Protein AF-A0A0U5F4D4-F1 (afdb_monomer)

Structure (mmCIF, N/CA/C/O backbone):
data_AF-A0A0U5F4D4-F1
#
_entry.id   AF-A0A0U5F4D4-F1
#
loop_
_atom_site.group_PDB
_atom_site.id
_atom_site.type_symbol
_atom_site.label_atom_id
_atom_site.label_alt_id
_atom_site.label_comp_id
_atom_site.label_asym_id
_atom_site.label_entity_id
_atom_site.label_seq_id
_atom_site.pdbx_PDB_ins_code
_atom_site.Cartn_x
_atom_site.Cartn_y
_atom_site.Cartn_z
_atom_site.occupancy
_atom_site.B_iso_or_equiv
_atom_site.auth_seq_id
_atom_site.auth_comp_id
_atom_site.auth_asym_id
_atom_site.auth_atom_id
_atom_site.pdbx_PDB_model_num
ATOM 1 N N . MET A 1 1 ? 37.990 -13.639 -69.247 1.00 37.06 1 MET A N 1
ATOM 2 C CA . MET A 1 1 ? 38.530 -12.432 -69.907 1.00 37.06 1 MET A CA 1
ATOM 3 C C . MET A 1 1 ? 37.458 -11.362 -69.867 1.00 37.06 1 MET A C 1
ATOM 5 O O . MET A 1 1 ? 36.353 -11.693 -70.256 1.00 37.06 1 MET A O 1
ATOM 9 N N . SER A 1 2 ? 37.818 -10.160 -69.400 1.00 37.84 2 SER A N 1
ATOM 10 C CA . SER A 1 2 ? 37.216 -8.845 -69.718 1.00 37.84 2 SER A CA 1
ATOM 11 C C . SER A 1 2 ? 35.709 -8.644 -69.471 1.00 37.84 2 SER A C 1
ATOM 13 O O . SER A 1 2 ? 34.888 -9.420 -69.919 1.00 37.84 2 SER A O 1
ATOM 15 N N . GLY A 1 3 ? 35.223 -7.583 -68.836 1.00 34.44 3 GLY A N 1
ATOM 16 C CA . GLY A 1 3 ? 35.810 -6.311 -68.445 1.00 34.44 3 GLY A CA 1
ATOM 17 C C . GLY A 1 3 ? 34.698 -5.398 -67.900 1.00 34.44 3 GLY A C 1
ATOM 18 O O . GLY A 1 3 ? 33.511 -5.669 -68.056 1.00 34.44 3 GLY A O 1
ATOM 19 N N . MET A 1 4 ? 35.142 -4.347 -67.222 1.00 33.22 4 MET A N 1
ATOM 20 C CA . MET A 1 4 ? 34.430 -3.231 -66.589 1.00 33.22 4 MET A CA 1
ATOM 21 C C . MET A 1 4 ? 33.362 -2.542 -67.467 1.00 33.22 4 MET A C 1
ATOM 23 O O . MET A 1 4 ? 33.609 -2.383 -68.656 1.00 33.22 4 MET A O 1
ATOM 27 N N . LEU A 1 5 ? 32.271 -2.018 -66.874 1.00 28.70 5 LEU A N 1
ATOM 28 C CA . LEU A 1 5 ? 31.973 -0.565 -66.825 1.00 28.70 5 LEU A CA 1
ATOM 29 C C . LEU A 1 5 ? 30.657 -0.261 -66.074 1.00 28.70 5 LEU A C 1
ATOM 31 O O . LEU A 1 5 ? 29.597 -0.790 -66.392 1.00 28.70 5 LEU A O 1
ATOM 35 N N . ILE A 1 6 ? 30.744 0.640 -65.093 1.00 38.84 6 ILE A N 1
ATOM 36 C CA . ILE A 1 6 ? 29.617 1.267 -64.389 1.00 38.84 6 ILE A CA 1
ATOM 37 C C . ILE A 1 6 ? 29.077 2.420 -65.241 1.00 38.84 6 ILE A C 1
ATOM 39 O O . ILE A 1 6 ? 29.849 3.311 -65.586 1.00 38.84 6 ILE A O 1
ATOM 43 N N . ILE A 1 7 ? 27.759 2.476 -65.464 1.00 32.97 7 ILE A N 1
ATOM 44 C CA . ILE A 1 7 ? 27.021 3.739 -65.645 1.00 32.97 7 ILE A CA 1
ATOM 45 C C . ILE A 1 7 ? 25.689 3.612 -64.883 1.00 32.97 7 ILE A C 1
ATOM 47 O O . ILE A 1 7 ? 24.976 2.626 -65.076 1.00 32.97 7 ILE A O 1
ATOM 51 N N . PRO A 1 8 ? 25.346 4.551 -63.984 1.00 42.59 8 PRO A N 1
ATOM 52 C CA . PRO A 1 8 ? 24.155 4.456 -63.155 1.00 42.59 8 PRO A CA 1
ATOM 53 C C . PRO A 1 8 ? 22.931 4.912 -63.951 1.00 42.59 8 PRO A C 1
ATOM 55 O O . PRO A 1 8 ? 22.960 5.962 -64.590 1.00 42.59 8 PRO A O 1
ATOM 58 N N . HIS A 1 9 ? 21.822 4.180 -63.862 1.00 34.34 9 HIS A N 1
ATOM 59 C CA . HIS A 1 9 ? 20.526 4.783 -64.143 1.00 34.34 9 HIS A CA 1
ATOM 60 C C . HIS A 1 9 ? 19.480 4.331 -63.129 1.00 34.34 9 HIS A C 1
ATOM 62 O O . HIS A 1 9 ? 19.257 3.154 -62.864 1.00 34.34 9 HIS A O 1
ATOM 68 N N . VAL A 1 10 ? 18.916 5.361 -62.519 1.00 41.41 10 VAL A N 1
ATOM 69 C CA . VAL A 1 10 ? 17.902 5.426 -61.479 1.00 41.41 10 VAL A CA 1
ATOM 70 C C . VAL A 1 10 ? 16.785 4.386 -61.643 1.00 41.41 10 VAL A C 1
ATOM 72 O O . VAL A 1 10 ? 16.061 4.396 -62.629 1.00 41.41 10 VAL A O 1
ATOM 75 N N . GLY A 1 11 ? 16.610 3.575 -60.594 1.00 50.00 11 GLY A N 1
ATOM 76 C CA . GLY A 1 11 ? 15.309 3.145 -60.075 1.00 50.00 11 GLY A CA 1
ATOM 77 C C . GLY A 1 11 ? 14.455 2.226 -60.949 1.00 50.00 11 GLY A C 1
ATOM 78 O O . GLY A 1 11 ? 13.605 2.694 -61.694 1.00 50.00 11 GLY A O 1
ATOM 79 N N . ALA A 1 12 ? 14.524 0.915 -60.708 1.00 39.38 12 ALA A N 1
ATOM 80 C CA . ALA A 1 12 ? 13.430 0.012 -61.064 1.00 39.38 12 ALA A CA 1
ATOM 81 C C . ALA A 1 12 ? 13.237 -1.051 -59.974 1.00 39.38 12 ALA A C 1
ATOM 83 O O . ALA A 1 12 ? 14.060 -1.937 -59.761 1.00 39.38 12 ALA A O 1
ATOM 84 N N . LYS A 1 13 ? 12.136 -0.897 -59.236 1.00 39.34 13 LYS A N 1
ATOM 85 C CA . LYS A 1 13 ? 11.704 -1.726 -58.108 1.00 39.34 13 LYS A CA 1
ATOM 86 C C . LYS A 1 13 ? 10.931 -2.928 -58.669 1.00 39.34 13 LYS A C 1
ATOM 88 O O . LYS A 1 13 ? 9.887 -2.740 -59.287 1.00 39.34 13 LYS A O 1
ATOM 93 N N . ILE A 1 14 ? 11.424 -4.145 -58.452 1.00 36.72 14 ILE A N 1
ATOM 94 C CA . ILE A 1 14 ? 10.730 -5.391 -58.823 1.00 36.72 14 ILE A CA 1
ATOM 95 C C . ILE A 1 14 ? 9.489 -5.560 -57.929 1.00 36.72 14 ILE A C 1
ATOM 97 O O . ILE A 1 14 ? 9.586 -5.409 -56.710 1.00 36.72 14 ILE A O 1
ATOM 101 N N . ARG A 1 15 ? 8.325 -5.883 -58.512 1.00 35.97 15 ARG A N 1
ATOM 102 C CA . ARG A 1 15 ? 7.107 -6.244 -57.764 1.00 35.97 15 ARG A CA 1
ATOM 103 C C . ARG A 1 15 ? 6.407 -7.440 -58.420 1.00 35.97 15 ARG A C 1
ATOM 105 O O . ARG A 1 15 ? 6.150 -7.429 -59.618 1.00 35.97 15 ARG A O 1
ATOM 112 N N . ILE A 1 16 ? 6.123 -8.462 -57.618 1.00 37.09 16 ILE A N 1
ATOM 113 C CA . ILE A 1 16 ? 5.437 -9.708 -57.994 1.00 37.09 16 ILE A CA 1
ATOM 114 C C . ILE A 1 16 ? 3.923 -9.516 -57.774 1.00 37.09 16 ILE A C 1
ATOM 116 O O . ILE A 1 16 ? 3.536 -9.036 -56.710 1.00 37.09 16 ILE A O 1
ATOM 120 N N . CYS A 1 17 ? 3.076 -9.911 -58.736 1.00 34.00 17 CYS A N 1
ATOM 121 C CA . CYS A 1 17 ? 1.608 -9.940 -58.607 1.00 34.00 17 CYS A CA 1
ATOM 122 C C . CYS A 1 17 ? 1.052 -11.342 -58.908 1.00 34.00 17 CYS A C 1
ATOM 124 O O . CYS A 1 17 ? 1.420 -11.954 -59.909 1.00 34.00 17 CYS A O 1
ATOM 126 N N . HIS A 1 18 ? 0.142 -11.823 -58.053 1.00 35.62 18 HIS A N 1
ATOM 127 C CA . HIS A 1 18 ? -0.640 -13.044 -58.271 1.00 35.62 18 HIS A CA 1
ATOM 128 C C . HIS A 1 18 ? -1.887 -12.776 -59.126 1.00 35.62 18 HIS A C 1
ATOM 130 O O . HIS A 1 18 ? -2.444 -11.680 -59.136 1.00 35.62 18 HIS A O 1
ATOM 136 N N . LYS A 1 19 ? -2.288 -13.815 -59.864 1.00 32.00 19 LYS A N 1
ATOM 137 C CA . LYS A 1 19 ? -3.201 -13.809 -61.010 1.00 32.00 19 LYS A CA 1
ATOM 138 C C . LYS A 1 19 ? -4.611 -14.232 -60.584 1.00 32.00 19 LYS A C 1
ATOM 140 O O . LYS A 1 19 ? -4.786 -15.362 -60.146 1.00 32.00 19 LYS A O 1
ATOM 145 N N . VAL A 1 20 ? -5.605 -13.363 -60.775 1.00 37.94 20 VAL A N 1
ATOM 146 C CA . VAL A 1 20 ? -7.032 -13.735 -60.794 1.00 37.94 20 VAL A CA 1
ATOM 147 C C . VAL A 1 20 ? -7.667 -13.109 -62.043 1.00 37.94 20 VAL A C 1
ATOM 149 O O . VAL A 1 20 ? -7.692 -11.894 -62.206 1.00 37.94 20 VAL A O 1
ATOM 152 N N . SER A 1 21 ? -8.074 -13.977 -62.969 1.00 34.28 21 SER A N 1
ATOM 153 C CA . SER A 1 21 ? -8.782 -13.739 -64.242 1.00 34.28 21 SER A CA 1
ATOM 154 C C . SER A 1 21 ? -10.253 -13.343 -63.998 1.00 34.28 21 SER A C 1
ATOM 156 O O . SER A 1 21 ? -10.837 -13.864 -63.058 1.00 34.28 21 SER A O 1
ATOM 158 N N . ALA A 1 22 ? -10.942 -12.491 -64.772 1.00 33.50 22 ALA A N 1
ATOM 159 C CA . ALA A 1 22 ? -10.845 -12.221 -66.206 1.00 33.50 22 ALA A CA 1
ATOM 160 C C . ALA A 1 22 ? -11.322 -10.788 -66.590 1.00 33.50 22 ALA A C 1
ATOM 162 O O . ALA A 1 22 ? -12.474 -10.456 -66.352 1.00 33.50 22 ALA A O 1
ATOM 163 N N . LEU A 1 23 ? -10.406 -10.022 -67.217 1.00 33.50 23 LEU A N 1
ATOM 164 C CA . LEU A 1 23 ? -10.518 -8.958 -68.254 1.00 33.50 23 LEU A CA 1
ATOM 165 C C . LEU A 1 23 ? -11.521 -7.774 -68.115 1.00 33.50 23 LEU A C 1
ATOM 167 O O . LEU A 1 23 ? -12.643 -7.958 -67.668 1.00 33.50 23 LEU A O 1
ATOM 171 N N . PRO A 1 24 ? -11.237 -6.594 -68.719 1.00 34.22 24 PRO A N 1
ATOM 172 C CA . PRO A 1 24 ? -9.945 -5.955 -68.978 1.00 34.22 24 PRO A CA 1
ATOM 173 C C . PRO A 1 24 ? -10.005 -4.448 -68.641 1.00 34.22 24 PRO A C 1
ATOM 175 O O . PRO A 1 24 ? -10.544 -3.676 -69.415 1.00 34.22 24 PRO A O 1
ATOM 178 N N . PHE A 1 25 ? -9.407 -3.982 -67.546 1.00 30.88 25 PHE A N 1
ATOM 179 C CA . PHE A 1 25 ? -9.025 -2.567 -67.447 1.00 30.88 25 PHE A CA 1
ATOM 180 C C . PHE A 1 25 ? -7.744 -2.450 -66.628 1.00 30.88 25 PHE A C 1
ATOM 182 O O . PHE A 1 25 ? -7.736 -2.484 -65.400 1.00 30.88 25 PHE A O 1
ATOM 189 N N . CYS A 1 26 ? -6.634 -2.356 -67.357 1.00 33.41 26 CYS A N 1
ATOM 190 C CA . CYS A 1 26 ? -5.370 -1.864 -66.842 1.00 33.41 26 CYS A CA 1
ATOM 191 C C . CYS A 1 26 ? -5.555 -0.390 -66.470 1.00 33.41 26 CYS A C 1
ATOM 193 O O . CYS A 1 26 ? -5.631 0.457 -67.356 1.00 33.41 26 CYS A O 1
ATOM 195 N N . ALA A 1 27 ? -5.601 -0.073 -65.179 1.00 35.09 27 ALA A N 1
ATOM 196 C CA . ALA A 1 27 ? -5.356 1.285 -64.712 1.00 35.09 27 ALA A CA 1
ATOM 197 C C . ALA A 1 27 ? -3.907 1.357 -64.228 1.00 35.09 27 ALA A C 1
ATOM 199 O O . ALA A 1 27 ? -3.552 0.910 -63.138 1.00 35.09 27 ALA A O 1
ATOM 200 N N . PHE A 1 28 ? -3.070 1.847 -65.137 1.00 33.88 28 PHE A N 1
ATOM 201 C CA . PHE A 1 28 ? -1.678 2.192 -64.925 1.00 33.88 28 PHE A CA 1
ATOM 202 C C . PHE A 1 28 ? -1.567 3.274 -63.848 1.00 33.88 28 PHE A C 1
ATOM 204 O O . PHE A 1 28 ? -2.297 4.263 -63.854 1.00 33.88 28 PHE A O 1
ATOM 211 N N . HIS A 1 29 ? -0.626 3.073 -62.934 1.00 37.25 29 HIS A N 1
ATOM 212 C CA . HIS A 1 29 ? -0.218 4.065 -61.958 1.00 37.25 29 HIS A CA 1
ATOM 213 C C . HIS A 1 29 ? 0.823 4.960 -62.634 1.00 37.25 29 HIS A C 1
ATOM 215 O O . HIS A 1 29 ? 2.008 4.637 -62.639 1.00 37.25 29 HIS A O 1
ATOM 221 N N . ASP A 1 30 ? 0.364 6.050 -63.241 1.00 34.34 30 ASP A N 1
ATOM 222 C CA . ASP A 1 30 ? 1.224 7.131 -63.708 1.00 34.34 30 ASP A CA 1
ATOM 223 C C . ASP A 1 30 ? 0.481 8.455 -63.532 1.00 34.34 30 ASP A C 1
ATOM 225 O O . ASP A 1 30 ? -0.499 8.730 -64.219 1.00 34.34 30 ASP A O 1
ATOM 229 N N . MET A 1 31 ? 0.909 9.267 -62.567 1.00 29.97 31 MET A N 1
ATOM 230 C CA . MET A 1 31 ? 0.689 10.706 -62.667 1.00 29.97 31 MET A CA 1
ATOM 231 C C . MET A 1 31 ? 1.830 11.433 -61.972 1.00 29.97 31 MET A C 1
ATOM 233 O O . MET A 1 31 ? 1.738 11.912 -60.842 1.00 29.97 31 MET A O 1
ATOM 237 N N . SER A 1 32 ? 2.946 11.474 -62.689 1.00 31.02 32 SER A N 1
ATOM 238 C CA . SER A 1 32 ? 3.948 12.509 -62.519 1.00 31.02 32 SER A CA 1
ATOM 239 C C . SER A 1 32 ? 3.469 13.794 -63.208 1.00 31.02 32 SER A C 1
ATOM 241 O O . SER A 1 32 ? 3.172 13.792 -64.396 1.00 31.02 32 SER A O 1
ATOM 243 N N . ILE A 1 33 ? 3.468 14.886 -62.437 1.00 45.81 33 ILE A N 1
ATOM 244 C CA . ILE A 1 33 ? 3.664 16.281 -62.867 1.00 45.81 33 ILE A CA 1
ATOM 245 C C . ILE A 1 33 ? 2.572 16.886 -63.767 1.00 45.81 33 ILE A C 1
ATOM 247 O O . ILE A 1 33 ? 2.575 16.733 -64.981 1.00 45.81 33 ILE A O 1
ATOM 251 N N . SER A 1 34 ? 1.765 17.785 -63.203 1.00 40.19 34 SER A N 1
ATOM 252 C CA . SER A 1 34 ? 1.825 19.218 -63.549 1.00 40.19 34 SER A CA 1
ATOM 253 C C . SER A 1 34 ? 0.685 20.007 -62.891 1.00 40.19 34 SER A C 1
ATOM 255 O O . SER A 1 34 ? -0.414 19.517 -62.688 1.00 40.19 34 SER A O 1
ATOM 257 N N . SER A 1 35 ? 0.998 21.255 -62.540 1.00 45.84 35 SER A N 1
ATOM 258 C CA . SER A 1 35 ? 0.069 22.338 -62.193 1.00 45.84 35 SER A CA 1
ATOM 259 C C . SER A 1 35 ? -0.746 22.241 -60.896 1.00 45.84 35 SER A C 1
ATOM 261 O O . SER A 1 35 ? -1.972 22.280 -60.920 1.00 45.84 35 SER A O 1
ATOM 263 N N . LEU A 1 36 ? -0.088 22.351 -59.740 1.00 47.53 36 LEU A N 1
ATOM 264 C CA . LEU A 1 36 ? -0.724 23.104 -58.654 1.00 47.53 36 LEU A CA 1
ATOM 265 C C . LEU A 1 36 ? 0.280 24.026 -57.957 1.00 47.53 36 LEU A C 1
ATOM 267 O O . LEU A 1 36 ? 1.064 23.635 -57.101 1.00 47.53 36 LEU A O 1
ATOM 271 N N . SER A 1 37 ? 0.283 25.258 -58.470 1.00 52.12 37 SER A N 1
ATOM 272 C CA . SER A 1 37 ? 0.800 26.516 -57.924 1.00 52.12 37 SER A CA 1
ATOM 273 C C . SER A 1 37 ? 1.874 26.444 -56.826 1.00 52.12 37 SER A C 1
ATOM 275 O O . SER A 1 37 ? 1.602 26.143 -55.665 1.00 52.12 37 SER A O 1
ATOM 277 N N . ARG A 1 38 ? 3.069 26.932 -57.178 1.00 48.09 38 ARG A N 1
ATOM 278 C CA . ARG A 1 38 ? 4.260 27.199 -56.344 1.00 48.09 38 ARG A CA 1
ATOM 279 C C . ARG A 1 38 ? 4.054 28.143 -55.133 1.00 48.09 38 ARG A C 1
ATOM 281 O O . ARG A 1 38 ? 5.029 28.674 -54.618 1.00 48.09 38 ARG A O 1
ATOM 288 N N . ARG A 1 39 ? 2.824 28.394 -54.675 1.00 49.59 39 ARG A N 1
ATOM 289 C CA . ARG A 1 39 ? 2.520 29.340 -53.585 1.00 49.59 39 ARG A CA 1
ATOM 290 C C . ARG A 1 39 ? 2.170 28.693 -52.243 1.00 49.59 39 ARG A C 1
ATOM 292 O O . ARG A 1 39 ? 2.238 29.389 -51.241 1.00 49.59 39 ARG A O 1
ATOM 299 N N . LEU A 1 40 ? 1.874 27.389 -52.186 1.00 48.69 40 LEU A N 1
ATOM 300 C CA . LEU A 1 40 ? 1.534 26.724 -50.914 1.00 48.69 40 LEU A CA 1
ATOM 301 C C . LEU A 1 40 ? 2.699 25.977 -50.240 1.00 48.69 40 LEU A C 1
ATOM 303 O O . LEU A 1 40 ? 2.669 25.790 -49.029 1.00 48.69 40 LEU A O 1
ATOM 307 N N . ALA A 1 41 ? 3.751 25.597 -50.971 1.00 41.62 41 ALA A N 1
ATOM 308 C CA . ALA A 1 41 ? 4.853 24.800 -50.409 1.00 41.62 41 ALA A CA 1
ATOM 309 C C . ALA A 1 41 ? 5.937 25.619 -49.672 1.00 41.62 41 ALA A C 1
ATOM 311 O O . ALA A 1 41 ? 6.761 25.042 -48.970 1.00 41.62 41 ALA A O 1
ATOM 312 N N . VAL A 1 42 ? 5.939 26.953 -49.786 1.00 45.84 42 VAL A N 1
ATOM 313 C CA . VAL A 1 42 ? 6.888 27.822 -49.052 1.00 45.84 42 VAL A CA 1
ATOM 314 C C . VAL A 1 42 ? 6.384 28.148 -47.638 1.00 45.84 42 VAL A C 1
ATOM 316 O O . VAL A 1 42 ? 7.161 28.572 -46.789 1.00 45.84 42 VAL A O 1
ATOM 319 N N . LEU A 1 43 ? 5.105 27.894 -47.336 1.00 47.38 43 LEU A N 1
ATOM 320 C CA . LEU A 1 43 ? 4.528 28.270 -46.043 1.00 47.38 43 LEU A CA 1
ATOM 321 C C . LEU A 1 43 ? 4.759 27.240 -44.922 1.00 47.38 43 LEU A C 1
ATOM 323 O O . LEU A 1 43 ? 4.605 27.584 -43.757 1.00 47.38 43 LEU A O 1
ATOM 327 N N . PHE A 1 44 ? 5.138 25.996 -45.243 1.00 47.25 44 PHE A N 1
ATOM 328 C CA . PHE A 1 44 ? 5.252 24.922 -44.239 1.00 47.25 44 PHE A CA 1
ATOM 329 C C . PHE A 1 44 ? 6.691 24.521 -43.881 1.00 47.25 44 PHE A C 1
ATOM 331 O O . PHE A 1 44 ? 6.902 23.733 -42.966 1.00 47.25 44 PHE A O 1
ATOM 338 N N . MET A 1 45 ? 7.694 25.089 -44.556 1.00 45.09 45 MET A N 1
ATOM 339 C CA . MET A 1 45 ? 9.110 24.767 -44.333 1.00 45.09 45 MET A CA 1
ATOM 340 C C . MET A 1 45 ? 9.956 26.029 -44.128 1.00 45.09 45 MET A C 1
ATOM 342 O O . MET A 1 45 ? 11.064 26.141 -44.636 1.00 45.09 45 MET A O 1
ATOM 346 N N . SER A 1 46 ? 9.416 27.013 -43.400 1.00 41.59 46 SER A N 1
ATOM 347 C CA . SER A 1 46 ? 10.145 28.238 -43.040 1.00 41.59 46 SER A CA 1
ATOM 348 C C . SER A 1 46 ? 9.836 28.748 -41.625 1.00 41.59 46 SER A C 1
ATOM 350 O O . SER A 1 46 ? 9.829 29.949 -41.385 1.00 41.59 46 SER A O 1
ATOM 352 N N . PHE A 1 47 ? 9.639 27.835 -40.670 1.00 41.84 47 PHE A N 1
ATOM 353 C CA . PHE A 1 47 ? 9.605 28.149 -39.231 1.00 41.84 47 PHE A CA 1
ATOM 354 C C . PHE A 1 47 ? 10.793 27.538 -38.471 1.00 41.84 47 PHE A C 1
ATOM 356 O O . PHE A 1 47 ? 10.681 27.192 -37.302 1.00 41.84 47 PHE A O 1
ATOM 363 N N . PHE A 1 48 ? 11.943 27.373 -39.136 1.00 53.84 48 PHE A N 1
ATOM 364 C CA . PHE A 1 48 ? 13.142 26.790 -38.513 1.00 53.84 48 PHE A CA 1
ATOM 365 C C . PHE A 1 48 ? 14.395 27.670 -38.560 1.00 53.84 48 PHE A C 1
ATOM 367 O O . PHE A 1 48 ? 15.480 27.208 -38.213 1.00 53.84 48 PHE A O 1
ATOM 374 N N . ARG A 1 49 ? 14.296 28.943 -38.963 1.00 45.41 49 ARG A N 1
ATOM 375 C CA . ARG A 1 49 ? 15.429 29.879 -38.898 1.00 45.41 49 ARG A CA 1
ATOM 376 C C . ARG A 1 49 ? 14.939 31.278 -38.524 1.00 45.41 49 ARG A C 1
ATOM 378 O O . ARG A 1 49 ? 14.263 31.918 -39.313 1.00 45.41 49 ARG A O 1
ATOM 385 N N . SER A 1 50 ? 15.344 31.717 -37.334 1.00 49.38 50 SER A N 1
ATOM 386 C CA . SER A 1 50 ? 15.178 33.055 -36.749 1.00 49.38 50 SER A CA 1
ATOM 387 C C . SER A 1 50 ? 13.766 33.485 -36.344 1.00 49.38 50 SER A C 1
ATOM 389 O O . SER A 1 50 ? 12.924 33.780 -37.182 1.00 49.38 50 SER A O 1
ATOM 391 N N . GLY A 1 51 ? 13.582 33.669 -35.030 1.00 50.91 51 GLY A N 1
ATOM 392 C CA . GLY A 1 51 ? 12.684 34.713 -34.532 1.00 50.91 51 GLY A CA 1
ATOM 393 C C . GLY A 1 51 ? 11.514 34.301 -33.644 1.00 50.91 51 GLY A C 1
ATOM 394 O O . GLY A 1 51 ? 10.479 34.938 -33.747 1.00 50.91 51 GLY A O 1
ATOM 395 N N . ILE A 1 52 ? 11.645 33.305 -32.760 1.00 51.28 52 ILE A N 1
ATOM 396 C CA . ILE A 1 52 ? 10.763 33.199 -31.576 1.00 51.28 52 ILE A CA 1
ATOM 397 C C . ILE A 1 52 ? 11.610 32.816 -30.353 1.00 51.28 52 ILE A C 1
ATOM 399 O O . ILE A 1 52 ? 11.495 31.743 -29.772 1.00 51.28 52 ILE A O 1
ATOM 403 N N . VAL A 1 53 ? 12.530 33.708 -29.993 1.00 53.56 53 VAL A N 1
ATOM 404 C CA . VAL A 1 53 ? 13.057 33.818 -28.629 1.00 53.56 53 VAL A CA 1
ATOM 405 C C . VAL A 1 53 ? 12.459 35.113 -28.089 1.00 53.56 53 VAL A C 1
ATOM 407 O O . VAL A 1 53 ? 12.558 36.138 -28.754 1.00 53.56 53 VAL A O 1
ATOM 410 N N . SER A 1 54 ? 11.851 35.046 -26.905 1.00 52.34 54 SER A N 1
ATOM 411 C CA . SER A 1 54 ? 11.075 36.099 -26.219 1.00 52.34 54 SER A CA 1
ATOM 412 C C . SER A 1 54 ? 9.567 36.080 -26.457 1.00 52.34 54 SER A C 1
ATOM 414 O O . SER A 1 54 ? 8.997 37.009 -27.011 1.00 52.34 54 SER A O 1
ATOM 416 N N . LEU A 1 55 ? 8.913 35.046 -25.923 1.00 48.69 55 LEU A N 1
ATOM 417 C CA . LEU A 1 55 ? 7.720 35.232 -25.086 1.00 48.69 55 LEU A CA 1
ATOM 418 C C . LEU A 1 55 ? 7.601 34.056 -24.089 1.00 48.69 55 LEU A C 1
ATOM 420 O O . LEU A 1 55 ? 6.600 33.358 -24.017 1.00 48.69 55 LEU A O 1
ATOM 424 N N . PHE A 1 56 ? 8.684 33.795 -23.349 1.00 49.00 56 PHE A N 1
ATOM 425 C CA . PHE A 1 56 ? 8.754 32.805 -22.259 1.00 49.00 56 PHE A CA 1
ATOM 426 C C . PHE A 1 56 ? 8.810 33.504 -20.889 1.00 49.00 56 PHE A C 1
ATOM 428 O O . PHE A 1 56 ? 9.570 33.115 -20.007 1.00 49.00 56 PHE A O 1
ATOM 435 N N . VAL A 1 57 ? 8.046 34.584 -20.703 1.00 54.47 57 VAL A N 1
ATOM 436 C CA . VAL A 1 57 ? 8.004 35.296 -19.420 1.00 54.47 57 VAL A CA 1
ATOM 437 C C . VAL A 1 57 ? 6.555 35.462 -18.980 1.00 54.47 57 VAL A C 1
ATOM 439 O O . VAL A 1 57 ? 5.776 36.155 -19.623 1.00 54.47 57 VAL A O 1
ATOM 442 N N . ALA A 1 58 ? 6.259 34.832 -17.842 1.00 50.66 58 ALA A N 1
ATOM 443 C CA . ALA A 1 58 ? 5.117 35.075 -16.967 1.00 50.66 58 ALA A CA 1
ATOM 444 C C . ALA A 1 58 ? 3.735 34.597 -17.443 1.00 50.66 58 ALA A C 1
ATOM 446 O O . ALA A 1 58 ? 2.844 35.389 -17.736 1.00 50.66 58 ALA A O 1
ATOM 447 N N . SER A 1 59 ? 3.480 33.290 -17.367 1.00 51.22 59 SER A N 1
ATOM 448 C CA . SER A 1 59 ? 2.131 32.808 -17.032 1.00 51.22 59 SER A CA 1
ATOM 449 C C . SER A 1 59 ? 2.209 31.461 -16.317 1.00 51.22 59 SER A C 1
ATOM 451 O O . SER A 1 59 ? 2.686 30.488 -16.885 1.00 51.22 59 SER A O 1
ATOM 453 N N . ALA A 1 60 ? 1.701 31.427 -15.086 1.00 49.78 60 ALA A N 1
ATOM 454 C CA . ALA A 1 60 ? 1.365 30.231 -14.317 1.00 49.78 60 ALA A CA 1
ATOM 455 C C . ALA A 1 60 ? 2.528 29.379 -13.763 1.00 49.78 60 ALA A C 1
ATOM 457 O O . ALA A 1 60 ? 2.639 28.187 -14.036 1.00 49.78 60 ALA A O 1
ATOM 458 N N . LEU A 1 61 ? 3.241 29.925 -12.768 1.00 47.53 61 LEU A N 1
ATOM 459 C CA . LEU A 1 61 ? 3.439 29.145 -11.538 1.00 47.53 61 LEU A CA 1
ATOM 460 C C . LEU A 1 61 ? 2.068 28.984 -10.856 1.00 47.53 61 LEU A C 1
ATOM 462 O O . LEU A 1 61 ? 1.798 29.581 -9.820 1.00 47.53 61 LEU A O 1
ATOM 466 N N . THR A 1 62 ? 1.154 28.231 -11.462 1.00 52.75 62 THR A N 1
ATOM 467 C CA . THR A 1 62 ? 0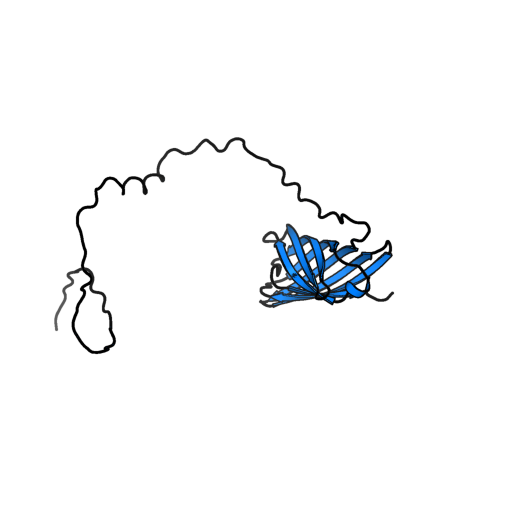.046 27.663 -10.702 1.00 52.75 62 THR A CA 1
ATOM 468 C C . THR A 1 62 ? 0.658 26.524 -9.918 1.00 52.75 62 THR A C 1
ATOM 470 O O . THR A 1 62 ? 0.950 25.462 -10.468 1.00 52.75 62 THR A O 1
ATOM 473 N N . SER A 1 63 ? 0.934 26.796 -8.648 1.00 53.12 63 SER A N 1
ATOM 474 C CA . SER A 1 63 ? 1.174 25.806 -7.612 1.00 53.12 63 SER A CA 1
ATOM 475 C C . SER A 1 63 ? 0.133 24.702 -7.773 1.00 53.12 63 SER A C 1
ATOM 477 O O . SER A 1 63 ? -1.022 24.854 -7.383 1.00 53.12 63 SER A O 1
ATOM 479 N N . GLN A 1 64 ? 0.536 23.593 -8.394 1.00 53.06 64 GLN A N 1
ATOM 480 C CA . GLN A 1 64 ? -0.209 22.348 -8.332 1.00 53.06 64 GLN A CA 1
ATOM 481 C C . GLN A 1 64 ? -0.056 21.883 -6.890 1.00 53.06 64 GLN A C 1
ATOM 483 O O . GLN A 1 64 ? 0.879 21.163 -6.542 1.00 53.06 64 GLN A O 1
ATOM 488 N N . ALA A 1 65 ? -0.917 22.408 -6.019 1.00 47.41 65 ALA A N 1
ATOM 489 C CA . ALA A 1 65 ? -1.169 21.799 -4.737 1.00 47.41 65 ALA A CA 1
ATOM 490 C C . ALA A 1 65 ? -1.590 20.369 -5.066 1.00 47.41 65 ALA A C 1
ATOM 492 O O . ALA A 1 65 ? -2.673 20.147 -5.605 1.00 47.41 65 ALA A O 1
ATOM 493 N N . MET A 1 66 ? -0.680 19.421 -4.842 1.00 44.81 66 MET A N 1
ATOM 494 C CA . MET A 1 66 ? -1.005 18.006 -4.812 1.00 44.81 66 MET A CA 1
ATOM 495 C C . MET A 1 66 ? -2.149 17.905 -3.814 1.00 44.81 66 MET A C 1
ATOM 497 O O . MET A 1 66 ? -1.932 18.102 -2.617 1.00 44.81 66 MET A O 1
ATOM 501 N N . ALA A 1 67 ? -3.374 17.740 -4.315 1.00 46.94 67 ALA A N 1
ATOM 502 C CA . ALA A 1 67 ? -4.524 17.531 -3.468 1.00 46.94 67 ALA A CA 1
ATOM 503 C C . ALA A 1 67 ? -4.201 16.269 -2.678 1.00 46.94 67 ALA A C 1
ATOM 505 O O . ALA A 1 67 ? -4.194 15.160 -3.217 1.00 46.94 67 ALA A O 1
ATOM 506 N N . LYS A 1 68 ? -3.830 16.457 -1.409 1.00 48.47 68 LYS A N 1
ATOM 507 C CA . LYS A 1 68 ? -3.731 15.363 -0.460 1.00 48.47 68 LYS A CA 1
ATOM 508 C C . LYS A 1 68 ? -5.091 14.691 -0.556 1.00 48.47 68 LYS A C 1
ATOM 510 O O . LYS A 1 68 ? -6.109 15.368 -0.426 1.00 48.47 68 LYS A O 1
ATOM 515 N N . THR A 1 69 ? -5.116 13.412 -0.914 1.00 54.66 69 THR A N 1
ATOM 516 C CA . THR A 1 69 ? -6.371 12.669 -0.909 1.00 54.66 69 THR A CA 1
ATOM 517 C C . THR A 1 69 ? -6.769 12.561 0.554 1.00 54.66 69 THR A C 1
ATOM 519 O O . THR A 1 69 ? -6.279 11.700 1.276 1.00 54.66 69 THR A O 1
ATOM 522 N N . GLU A 1 70 ? -7.524 13.546 1.032 1.00 56.22 70 GLU A N 1
ATOM 523 C CA . GLU A 1 70 ? -8.097 13.534 2.363 1.00 56.22 70 GLU A CA 1
ATOM 524 C C . GLU A 1 70 ? -9.251 12.539 2.347 1.00 56.22 70 GLU A C 1
ATOM 526 O O . GLU A 1 70 ? -10.032 12.463 1.393 1.00 56.22 70 GLU A O 1
ATOM 531 N N . CYS A 1 71 ? -9.321 11.717 3.388 1.00 69.94 71 CYS A N 1
ATOM 532 C CA . CYS A 1 71 ? -10.419 10.781 3.545 1.00 69.94 71 CYS A CA 1
ATOM 533 C C . CYS A 1 71 ? -11.612 11.621 4.001 1.00 69.94 71 CYS A C 1
ATOM 535 O O . CYS A 1 71 ? -11.706 12.011 5.163 1.00 69.94 71 CYS A O 1
ATOM 537 N N . ASN A 1 72 ? -12.430 12.017 3.028 1.00 62.09 72 ASN A N 1
ATOM 538 C CA . ASN A 1 72 ? -13.394 13.107 3.160 1.00 62.09 72 ASN A CA 1
ATOM 539 C C . ASN A 1 72 ? -14.612 12.746 4.020 1.00 62.09 72 ASN A C 1
ATOM 541 O O . ASN A 1 72 ? -15.426 13.620 4.318 1.00 62.09 72 ASN A O 1
ATOM 545 N N . THR A 1 73 ? -14.764 11.484 4.432 1.00 63.09 73 THR A N 1
ATOM 546 C CA . THR A 1 73 ? -15.868 11.054 5.288 1.00 63.09 73 THR A CA 1
ATOM 547 C C . THR A 1 73 ? -15.391 10.288 6.519 1.00 63.09 73 THR A C 1
ATOM 549 O O . THR A 1 73 ? -14.406 9.555 6.494 1.00 63.09 73 THR A O 1
ATOM 552 N N . ALA A 1 74 ? -16.160 10.391 7.607 1.00 61.16 74 ALA A N 1
ATOM 553 C CA . ALA A 1 74 ? -15.963 9.575 8.808 1.00 61.16 74 ALA A CA 1
ATOM 554 C C . ALA A 1 74 ? -16.146 8.062 8.554 1.00 61.16 74 ALA A C 1
ATOM 556 O O . ALA A 1 74 ? -15.790 7.252 9.408 1.00 61.16 74 ALA A O 1
ATOM 557 N N . SER A 1 75 ? -16.721 7.688 7.403 1.00 65.56 75 SER A N 1
ATOM 558 C CA . SER A 1 75 ? -16.911 6.300 6.976 1.00 65.56 75 SER A CA 1
ATOM 559 C C . SER A 1 75 ? -15.750 5.765 6.134 1.00 65.56 75 SER A C 1
ATOM 561 O O . SER A 1 75 ? -15.713 4.562 5.871 1.00 65.56 75 SER A O 1
ATOM 563 N N . ASP A 1 76 ? -14.827 6.623 5.699 1.00 82.75 76 ASP A N 1
ATOM 564 C CA . ASP A 1 76 ? -13.689 6.199 4.896 1.00 82.75 76 ASP A CA 1
ATOM 565 C C . ASP A 1 76 ? -12.633 5.539 5.788 1.00 82.75 76 ASP A C 1
ATOM 567 O O . ASP A 1 76 ? -12.311 6.003 6.886 1.00 82.75 76 ASP A O 1
ATOM 571 N N . GLY A 1 77 ? -12.072 4.434 5.301 1.00 92.06 77 GLY A N 1
ATOM 572 C CA . GLY A 1 77 ? -10.917 3.806 5.928 1.00 92.06 77 GLY A CA 1
ATOM 573 C C . GLY A 1 77 ? -9.642 4.586 5.616 1.00 92.06 77 GLY A C 1
ATOM 574 O O . GLY A 1 77 ? -9.492 5.149 4.534 1.00 92.06 77 GLY A O 1
ATOM 575 N N . GLN A 1 78 ? -8.692 4.580 6.544 1.00 94.50 78 GLN A N 1
ATOM 576 C CA . GLN A 1 78 ? -7.333 5.074 6.324 1.00 94.50 78 GLN A CA 1
ATOM 577 C C . GLN A 1 78 ? -6.364 3.907 6.336 1.00 94.50 78 GLN A C 1
ATOM 579 O O . GLN A 1 78 ? -6.446 3.046 7.202 1.00 94.50 78 GLN A O 1
ATOM 584 N N . ILE A 1 79 ? -5.425 3.877 5.404 1.00 95.19 79 ILE A N 1
ATOM 585 C CA . ILE A 1 79 ? -4.420 2.821 5.325 1.00 95.19 79 ILE A CA 1
ATOM 586 C C . ILE A 1 79 ? -3.027 3.430 5.316 1.00 95.19 79 ILE A C 1
ATOM 588 O O . ILE A 1 79 ? -2.779 4.411 4.627 1.00 95.19 79 ILE A O 1
ATOM 592 N N . GLU A 1 80 ? -2.111 2.833 6.066 1.00 95.94 80 GLU A N 1
ATOM 593 C CA . GLU A 1 80 ? -0.684 3.139 6.029 1.00 95.94 80 GLU A CA 1
ATOM 594 C C . GLU A 1 80 ? 0.071 1.849 5.737 1.00 95.94 80 GLU A C 1
ATOM 596 O O . GLU A 1 80 ? -0.117 0.861 6.445 1.00 95.94 80 GLU A O 1
ATOM 601 N N . ILE A 1 81 ? 0.897 1.832 4.690 1.00 95.94 81 ILE A N 1
ATOM 602 C CA . ILE A 1 81 ? 1.598 0.622 4.240 1.00 95.94 81 ILE A CA 1
ATOM 603 C C . ILE A 1 81 ? 3.044 0.908 3.850 1.00 95.94 81 ILE A C 1
ATOM 605 O O . ILE A 1 81 ? 3.397 1.973 3.343 1.00 95.94 81 ILE A O 1
ATOM 609 N N . SER A 1 82 ? 3.873 -0.113 4.048 1.00 95.88 82 SER A N 1
ATOM 610 C CA . SER A 1 82 ? 5.251 -0.195 3.585 1.00 95.88 82 SER A CA 1
ATOM 611 C C . SER A 1 82 ? 5.434 -1.515 2.850 1.00 95.88 82 SER A C 1
ATOM 613 O O . SER A 1 82 ? 5.240 -2.592 3.422 1.00 95.88 82 SER A O 1
ATOM 615 N N . MET A 1 83 ? 5.780 -1.420 1.571 1.00 94.44 83 MET A N 1
ATOM 616 C CA . MET A 1 83 ? 5.892 -2.536 0.642 1.00 94.44 83 MET A CA 1
ATOM 617 C C . MET A 1 83 ? 7.276 -2.571 0.010 1.00 94.44 83 MET A C 1
ATOM 619 O O . MET A 1 83 ? 7.911 -1.540 -0.209 1.00 94.44 83 MET A O 1
ATOM 623 N N . SER A 1 84 ? 7.737 -3.768 -0.308 1.00 94.25 84 SER A N 1
ATOM 624 C CA . SER A 1 84 ? 8.936 -4.026 -1.092 1.00 94.25 84 S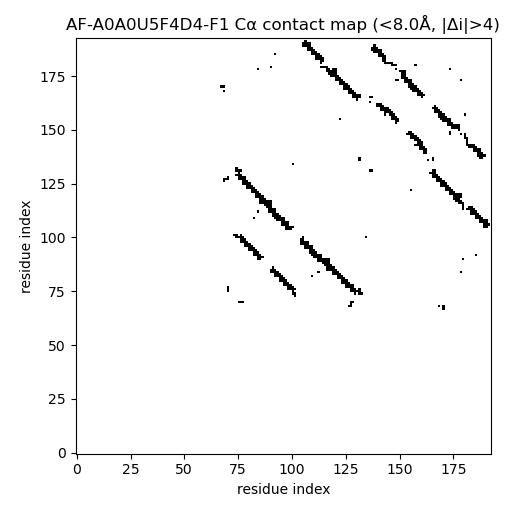ER A CA 1
ATOM 625 C C . SER A 1 84 ? 8.570 -4.870 -2.303 1.00 94.25 84 SER A C 1
ATOM 627 O O . SER A 1 84 ? 7.683 -5.717 -2.225 1.00 94.25 84 SER A O 1
ATOM 629 N N . GLU A 1 85 ? 9.248 -4.613 -3.413 1.00 91.88 85 GLU A N 1
ATOM 630 C CA . GLU A 1 85 ? 9.095 -5.312 -4.682 1.00 91.88 85 GLU A CA 1
ATOM 631 C C . GLU A 1 85 ? 10.456 -5.835 -5.146 1.00 91.88 85 GLU A C 1
ATOM 633 O O . GLU A 1 85 ? 11.469 -5.143 -5.007 1.00 91.88 85 GLU A O 1
ATOM 638 N N . VAL A 1 86 ? 10.475 -7.032 -5.732 1.00 93.56 86 VAL A N 1
ATOM 639 C CA . VAL A 1 86 ? 11.605 -7.537 -6.523 1.00 93.56 86 VAL A CA 1
ATOM 640 C C . VAL A 1 86 ? 11.093 -8.230 -7.781 1.00 93.56 86 VAL A C 1
ATOM 642 O O . VAL A 1 86 ? 10.075 -8.922 -7.729 1.00 93.56 86 VAL A O 1
ATOM 645 N N . GLY A 1 87 ? 11.789 -8.087 -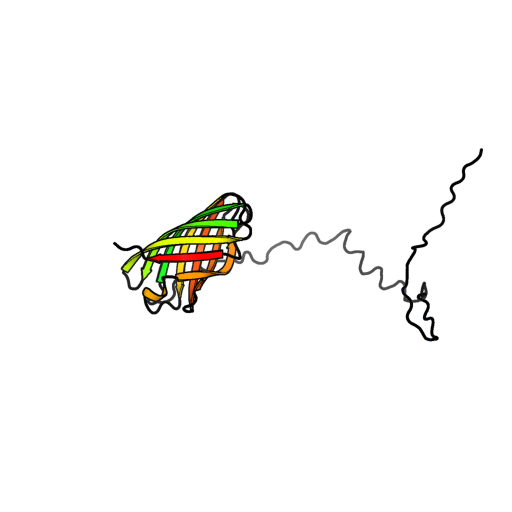8.909 1.00 91.06 87 GLY A N 1
ATOM 646 C CA . GLY A 1 87 ? 11.381 -8.771 -10.132 1.00 91.06 87 GLY A CA 1
ATOM 647 C C . GLY A 1 87 ? 12.363 -8.729 -11.293 1.00 91.06 87 GLY A C 1
ATOM 648 O O . GLY A 1 87 ? 13.244 -7.874 -11.363 1.00 91.06 87 GLY A O 1
ATOM 649 N N . VAL A 1 88 ? 12.176 -9.667 -12.225 1.00 91.25 88 VAL A N 1
ATOM 650 C CA . VAL A 1 88 ? 12.804 -9.684 -13.555 1.00 91.25 88 VAL A CA 1
ATOM 651 C C . VAL A 1 88 ? 11.714 -10.038 -14.568 1.00 91.25 88 VAL A C 1
ATOM 653 O O . VAL A 1 88 ? 11.308 -11.191 -14.672 1.00 91.25 88 VAL A O 1
ATOM 656 N N . ALA A 1 89 ? 11.186 -9.029 -15.258 1.00 87.56 89 ALA A N 1
ATOM 657 C CA . ALA A 1 89 ? 9.939 -9.016 -16.029 1.00 87.56 89 ALA A CA 1
ATOM 658 C C . ALA A 1 89 ? 8.657 -9.271 -15.213 1.00 87.56 89 ALA A C 1
ATOM 660 O O . ALA A 1 89 ? 7.660 -8.593 -15.437 1.00 87.56 89 ALA A O 1
ATOM 661 N N . VAL A 1 90 ? 8.663 -10.194 -14.253 1.00 90.25 90 VAL A N 1
ATOM 662 C CA . VAL A 1 90 ? 7.564 -10.410 -13.300 1.00 90.25 90 VAL A CA 1
ATOM 663 C C . VAL A 1 90 ? 8.028 -9.992 -11.913 1.00 90.25 90 VAL A C 1
ATOM 665 O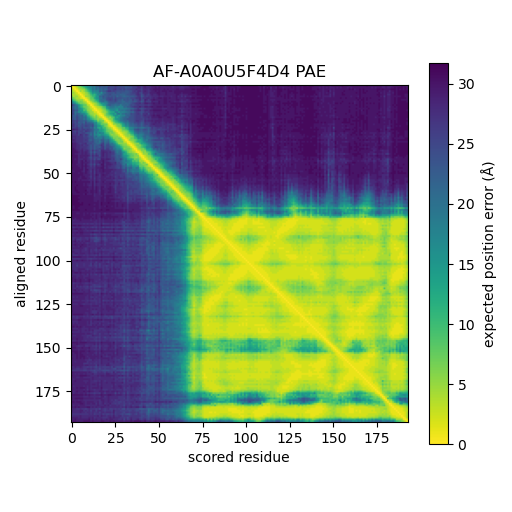 O . VAL A 1 90 ? 9.118 -10.370 -11.482 1.00 90.25 90 VAL A O 1
ATOM 668 N N . GLY A 1 91 ? 7.209 -9.184 -11.243 1.00 89.69 91 GLY A N 1
ATOM 669 C CA . GLY A 1 91 ? 7.474 -8.637 -9.920 1.00 89.69 91 GLY A CA 1
ATOM 670 C C . GLY A 1 91 ? 6.672 -9.342 -8.849 1.00 89.69 91 GLY A C 1
ATOM 671 O O . GLY A 1 91 ? 5.486 -9.615 -9.034 1.00 89.69 91 GLY A O 1
ATOM 672 N N . TYR A 1 92 ? 7.312 -9.591 -7.715 1.00 93.62 92 TYR A N 1
ATOM 673 C CA . TYR A 1 92 ? 6.664 -10.002 -6.482 1.00 93.62 92 TYR A CA 1
ATOM 674 C C . TYR A 1 92 ? 6.741 -8.857 -5.473 1.00 93.62 92 TYR A C 1
ATOM 676 O O . TYR A 1 92 ? 7.801 -8.260 -5.295 1.00 93.62 92 TYR A O 1
ATOM 684 N N . MET A 1 93 ? 5.618 -8.561 -4.824 1.00 92.88 93 MET A N 1
ATOM 685 C CA . MET A 1 93 ? 5.454 -7.483 -3.854 1.00 92.88 93 MET A CA 1
ATOM 686 C C . MET A 1 93 ? 5.005 -8.056 -2.514 1.00 92.88 93 MET A C 1
ATOM 688 O O . MET A 1 93 ? 4.149 -8.941 -2.459 1.00 92.88 93 MET A O 1
ATOM 692 N N . TRP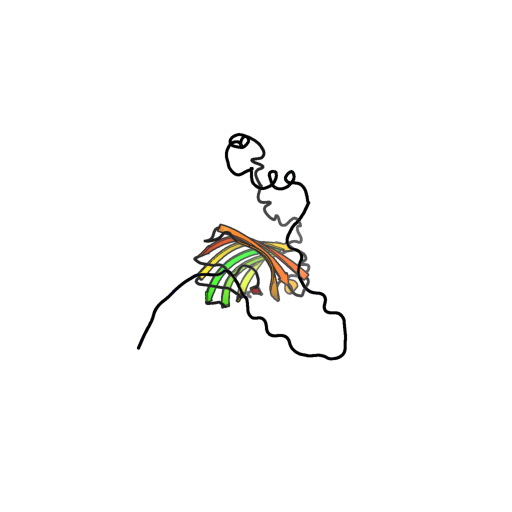 A 1 94 ? 5.554 -7.538 -1.421 1.00 96.50 94 TRP A N 1
ATOM 693 C CA . TRP A 1 94 ? 5.149 -7.893 -0.063 1.00 96.50 94 TRP A CA 1
ATOM 694 C C . TRP A 1 94 ? 5.307 -6.708 0.875 1.00 96.50 94 TRP A C 1
ATOM 696 O O . TRP A 1 94 ? 6.143 -5.834 0.664 1.00 96.50 94 TRP A O 1
ATOM 706 N N . GLY A 1 95 ? 4.522 -6.680 1.944 1.00 96.62 95 GLY A N 1
ATOM 707 C CA . GLY A 1 95 ? 4.574 -5.577 2.884 1.00 96.62 95 GLY A CA 1
ATOM 708 C C . GLY A 1 95 ? 3.675 -5.761 4.087 1.00 96.62 95 GLY A C 1
ATOM 709 O O . GLY A 1 95 ? 2.973 -6.762 4.236 1.00 96.62 95 GLY A O 1
ATOM 710 N N . ARG A 1 96 ? 3.713 -4.753 4.949 1.00 97.44 96 ARG A N 1
ATOM 711 C CA . ARG A 1 96 ? 2.868 -4.652 6.136 1.00 97.44 96 ARG A CA 1
ATOM 712 C C . ARG A 1 96 ? 2.351 -3.235 6.279 1.00 97.44 96 ARG A C 1
ATOM 714 O O . ARG A 1 96 ? 2.915 -2.298 5.710 1.00 97.44 96 ARG A O 1
ATOM 721 N N . GLY A 1 97 ? 1.303 -3.091 7.06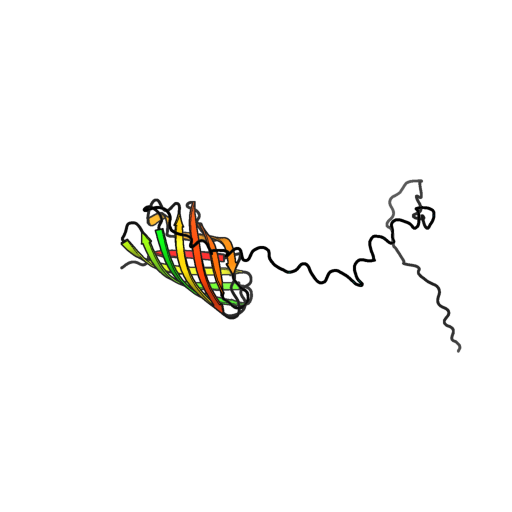8 1.00 96.31 97 GLY A N 1
ATOM 722 C CA . GLY A 1 97 ? 0.701 -1.804 7.333 1.00 96.31 97 GLY A CA 1
ATOM 723 C C . GLY A 1 97 ? -0.314 -1.841 8.453 1.00 96.31 97 GLY A C 1
ATOM 724 O O . GLY A 1 97 ? -0.431 -2.820 9.188 1.00 96.31 97 GLY A O 1
ATOM 725 N N . THR A 1 98 ? -1.062 -0.752 8.555 1.00 97.00 98 THR A N 1
ATOM 726 C CA . THR A 1 98 ? -2.195 -0.617 9.463 1.00 97.00 98 THR A CA 1
ATOM 727 C C . THR A 1 98 ? -3.381 -0.042 8.704 1.00 97.00 98 THR A C 1
ATOM 729 O O . THR A 1 98 ? -3.264 0.989 8.043 1.00 97.00 98 THR A O 1
ATOM 732 N N . LEU A 1 99 ? -4.528 -0.701 8.827 1.00 95.69 99 LEU A N 1
ATOM 733 C CA . LEU A 1 99 ? -5.829 -0.177 8.441 1.00 95.69 99 LEU A CA 1
ATOM 734 C C . LEU A 1 99 ? -6.475 0.480 9.662 1.00 95.69 99 LEU A C 1
ATOM 736 O O . LEU A 1 99 ? -6.652 -0.156 10.693 1.00 95.69 99 LEU A O 1
ATOM 740 N N . THR A 1 100 ? -6.867 1.737 9.543 1.00 94.31 100 THR A N 1
ATOM 741 C CA . THR A 1 100 ? -7.702 2.437 10.516 1.00 94.31 100 THR A CA 1
ATOM 742 C C . THR A 1 100 ? -9.124 2.515 9.977 1.00 94.31 100 THR A C 1
ATOM 744 O O . THR A 1 100 ? -9.358 3.096 8.920 1.00 94.31 100 THR A O 1
ATOM 747 N N . TYR A 1 101 ? -10.077 1.930 10.698 1.00 93.00 101 TYR A N 1
ATOM 748 C CA . TYR A 1 101 ? -11.488 1.906 10.313 1.00 93.00 101 TYR A CA 1
ATOM 749 C C . TYR A 1 101 ? -12.377 1.967 11.558 1.00 93.00 101 TYR A C 1
ATOM 751 O O . TYR A 1 101 ? -12.156 1.224 12.516 1.00 93.00 101 TYR A O 1
ATOM 759 N N . GLY A 1 102 ? -13.357 2.877 11.575 1.00 89.69 102 GLY A N 1
ATOM 760 C CA . GLY A 1 102 ? -14.251 3.061 12.728 1.00 89.69 102 GLY A CA 1
ATOM 761 C C . GLY A 1 102 ? -13.522 3.418 14.033 1.00 89.69 102 GLY A C 1
ATOM 762 O O . GLY A 1 102 ? -13.929 2.985 15.106 1.00 89.69 102 GLY A O 1
ATOM 763 N N . GLY A 1 103 ? -12.397 4.139 13.946 1.00 89.44 103 GLY A N 1
ATOM 764 C CA . GLY A 1 103 ? -11.563 4.505 15.100 1.00 89.44 103 GLY A CA 1
ATOM 765 C C . GLY A 1 103 ? -10.675 3.381 15.653 1.00 89.44 103 GLY A C 1
ATOM 766 O O . GLY A 1 103 ? -9.917 3.619 16.589 1.00 89.44 103 GLY A O 1
ATOM 767 N N . GLN A 1 104 ? -10.727 2.179 15.073 1.00 92.06 104 GLN A N 1
ATOM 768 C CA . GLN A 1 104 ? -9.895 1.035 15.454 1.00 92.06 104 GLN A CA 1
ATOM 769 C C . GLN A 1 104 ? -8.761 0.825 14.450 1.00 92.06 104 GLN A C 1
ATOM 771 O O . GLN A 1 104 ? -8.918 1.116 13.263 1.00 92.06 104 GLN A O 1
ATOM 776 N N . ARG A 1 105 ? -7.621 0.310 14.926 1.00 94.75 105 ARG A N 1
ATOM 777 C CA . ARG A 1 105 ? -6.437 0.003 14.111 1.00 94.75 105 ARG A CA 1
ATOM 778 C C . ARG A 1 105 ? -6.276 -1.502 13.957 1.00 94.75 105 ARG A C 1
ATOM 780 O O . ARG A 1 105 ? -6.200 -2.214 14.951 1.00 94.75 105 ARG A O 1
ATOM 787 N N . TYR A 1 106 ? -6.159 -1.953 12.719 1.00 95.81 106 TYR A N 1
ATOM 788 C CA . TYR A 1 106 ? -6.020 -3.349 12.336 1.00 95.81 106 TYR A CA 1
ATOM 789 C C . TYR A 1 106 ? -4.671 -3.539 11.640 1.00 95.81 106 TYR A C 1
ATOM 791 O O . TYR A 1 106 ? -4.429 -2.882 10.621 1.00 95.81 106 TYR A O 1
ATOM 799 N N . PRO A 1 107 ? -3.771 -4.389 12.160 1.00 97.38 107 PRO A N 1
ATOM 800 C CA . PRO A 1 107 ? -2.555 -4.735 11.445 1.00 97.38 107 PRO A CA 1
ATOM 801 C C . PRO A 1 107 ? -2.926 -5.469 10.158 1.00 97.38 107 PRO A C 1
ATOM 803 O O . PRO A 1 107 ? -3.854 -6.280 10.129 1.00 97.38 107 PRO A O 1
ATOM 806 N N . ILE A 1 108 ? -2.217 -5.152 9.082 1.00 97.44 108 ILE A N 1
ATOM 807 C CA . ILE A 1 108 ? -2.453 -5.768 7.782 1.00 97.44 108 ILE A CA 1
ATOM 808 C C . ILE A 1 108 ? -1.151 -6.248 7.161 1.00 97.44 108 ILE A C 1
ATOM 810 O O . ILE A 1 108 ? -0.092 -5.619 7.285 1.00 97.44 108 ILE A O 1
ATOM 814 N N . SER A 1 109 ? -1.270 -7.325 6.401 1.00 97.44 109 SER A N 1
ATOM 815 C CA . SER A 1 109 ? -0.226 -7.840 5.534 1.00 97.44 109 SER A CA 1
ATOM 816 C C . SER A 1 109 ? -0.674 -7.740 4.081 1.00 97.44 109 SER A C 1
ATOM 818 O O . SER A 1 109 ? -1.848 -7.915 3.745 1.00 97.44 109 SER A O 1
ATOM 820 N N . VAL A 1 110 ? 0.273 -7.422 3.201 1.00 96.81 110 VAL A N 1
ATOM 821 C CA . VAL A 1 110 ? 0.032 -7.353 1.761 1.00 96.81 110 VAL A CA 1
ATOM 822 C C . VAL A 1 110 ? 1.021 -8.243 1.031 1.00 96.81 110 VAL A C 1
ATOM 824 O O . VAL A 1 110 ? 2.198 -8.322 1.389 1.00 96.81 110 VAL A O 1
ATOM 827 N N . LYS A 1 111 ? 0.533 -8.934 0.006 1.00 96.50 111 LYS A N 1
ATOM 828 C CA . LYS A 1 111 ? 1.342 -9.768 -0.881 1.00 96.50 111 LYS A CA 1
ATOM 829 C C . LYS A 1 111 ? 0.761 -9.762 -2.280 1.00 96.50 111 LYS A C 1
ATOM 831 O O . LYS A 1 111 ? -0.449 -9.665 -2.438 1.00 96.50 111 LYS A O 1
ATOM 836 N N . GLY A 1 112 ? 1.584 -9.938 -3.294 1.00 95.12 112 GLY A N 1
ATOM 837 C CA . GLY A 1 112 ? 1.092 -10.009 -4.658 1.00 95.12 112 GLY A CA 1
ATOM 838 C C . GLY A 1 112 ? 2.193 -9.773 -5.660 1.00 95.12 112 GLY A C 1
ATOM 839 O O . GLY A 1 112 ? 3.349 -10.089 -5.403 1.00 95.12 112 GLY A O 1
ATOM 840 N N . GLY A 1 113 ? 1.834 -9.235 -6.812 1.00 92.88 113 GLY A N 1
ATOM 841 C CA . GLY A 1 113 ? 2.804 -9.016 -7.865 1.00 92.88 113 GLY A CA 1
ATOM 842 C C . GLY A 1 113 ? 2.210 -8.368 -9.096 1.00 92.88 113 GLY A C 1
ATOM 843 O O . GLY A 1 113 ? 0.998 -8.165 -9.199 1.00 92.88 113 GLY A O 1
ATOM 844 N N . GLY A 1 114 ? 3.088 -8.057 -10.035 1.00 89.69 114 GLY A N 1
ATOM 845 C CA . GLY A 1 114 ? 2.738 -7.387 -11.274 1.00 89.69 114 GLY A CA 1
ATOM 846 C C . GLY A 1 114 ? 3.685 -7.732 -12.410 1.00 89.69 114 GLY A C 1
ATOM 847 O O . GLY A 1 114 ? 4.651 -8.482 -12.248 1.00 89.69 114 GLY A O 1
ATOM 848 N N . ALA A 1 115 ? 3.368 -7.208 -13.586 1.00 87.19 115 ALA A N 1
ATOM 849 C CA . ALA A 1 115 ? 4.192 -7.362 -14.775 1.00 87.19 115 ALA A CA 1
ATOM 850 C C . ALA A 1 115 ? 5.122 -6.159 -14.971 1.00 87.19 115 ALA A C 1
ATOM 852 O O . ALA A 1 115 ? 4.876 -5.061 -14.480 1.00 87.19 115 ALA A O 1
ATOM 853 N N . PHE A 1 116 ? 6.164 -6.377 -15.766 1.00 85.31 116 PHE A N 1
ATOM 854 C CA . PH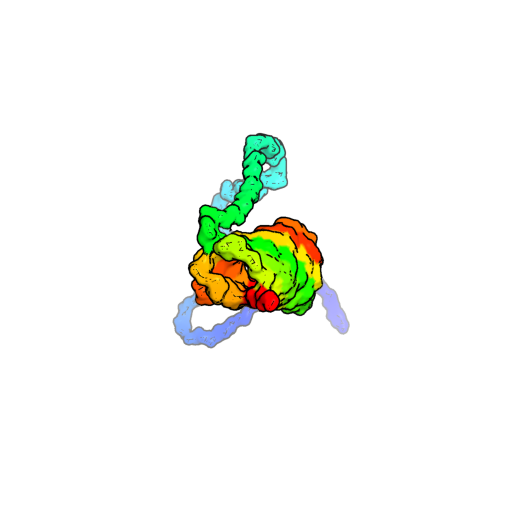E A 1 116 ? 7.184 -5.401 -16.134 1.00 85.31 116 PHE A CA 1
ATOM 855 C C . PHE A 1 116 ? 8.060 -4.929 -14.974 1.00 85.31 116 PHE A C 1
ATOM 857 O O . PHE A 1 116 ? 8.514 -3.796 -15.004 1.00 85.31 116 PHE A O 1
ATOM 864 N N . ALA A 1 117 ? 8.327 -5.779 -13.979 1.00 85.00 117 ALA A N 1
ATOM 865 C CA . ALA A 1 117 ? 9.244 -5.474 -12.876 1.00 85.00 117 ALA A CA 1
ATOM 866 C C . ALA A 1 117 ? 10.717 -5.742 -13.237 1.00 85.00 117 ALA A C 1
ATOM 868 O O . ALA A 1 117 ? 11.015 -6.823 -13.733 1.00 85.00 117 ALA A O 1
ATOM 869 N N . LEU A 1 118 ? 11.652 -4.824 -12.968 1.00 87.44 118 LEU A N 1
ATOM 870 C CA . LEU A 1 118 ? 13.092 -5.018 -13.211 1.00 87.44 118 LEU A CA 1
ATOM 871 C C . LEU A 1 118 ? 13.964 -4.470 -12.071 1.00 87.44 118 LEU A C 1
ATOM 873 O O . LEU A 1 118 ? 14.264 -3.287 -12.017 1.00 87.44 118 LEU A O 1
ATOM 877 N N . GLY A 1 119 ? 14.450 -5.338 -11.190 1.00 88.81 119 GLY A N 1
ATOM 878 C CA . GLY A 1 119 ? 15.262 -4.954 -10.036 1.00 88.81 119 GLY A CA 1
ATOM 879 C C . GLY A 1 119 ? 14.438 -4.944 -8.754 1.00 88.81 119 GLY A C 1
ATOM 880 O O . GLY A 1 119 ? 13.603 -5.825 -8.559 1.00 88.81 119 GLY A O 1
ATOM 881 N N . GLY A 1 120 ? 14.707 -3.988 -7.864 1.00 90.50 120 GLY A N 1
ATOM 882 C CA . GLY A 1 120 ? 14.027 -3.880 -6.576 1.00 90.50 120 GLY A CA 1
ATOM 883 C C . GLY A 1 120 ? 13.591 -2.457 -6.251 1.00 90.50 120 GLY A C 1
ATOM 884 O O . GLY A 1 120 ? 14.285 -1.490 -6.587 1.00 90.50 120 GLY A O 1
ATOM 885 N N . ALA A 1 121 ? 12.457 -2.354 -5.561 1.00 89.31 121 ALA A N 1
ATOM 886 C CA . ALA A 1 121 ? 11.913 -1.099 -5.065 1.00 89.31 121 ALA A CA 1
ATOM 887 C C . ALA A 1 121 ? 11.230 -1.233 -3.711 1.00 89.31 121 ALA A C 1
ATOM 889 O O . ALA A 1 121 ? 10.894 -2.318 -3.237 1.00 89.31 121 ALA A O 1
ATOM 890 N N . LYS A 1 122 ? 11.019 -0.076 -3.093 1.00 92.19 122 LYS A N 1
ATOM 891 C CA . LYS A 1 122 ? 10.275 0.101 -1.861 1.00 92.19 122 LYS A CA 1
ATOM 892 C C . LYS A 1 122 ? 9.273 1.230 -2.034 1.00 92.19 122 LYS A C 1
ATOM 894 O O . LYS A 1 122 ? 9.624 2.295 -2.539 1.00 92.19 122 LYS A O 1
ATOM 899 N N . VAL A 1 123 ? 8.050 1.001 -1.572 1.00 91.56 123 VAL A N 1
ATOM 900 C CA . VAL A 1 123 ? 6.964 1.982 -1.586 1.00 91.56 123 VAL A CA 1
ATOM 901 C C . VAL A 1 123 ? 6.427 2.137 -0.176 1.00 91.56 123 VAL A C 1
ATOM 903 O O . VAL A 1 123 ? 6.096 1.153 0.482 1.00 91.56 123 VAL A O 1
ATOM 906 N N . THR A 1 124 ? 6.335 3.374 0.292 1.00 93.75 124 THR A N 1
ATOM 907 C CA . THR A 1 124 ? 5.774 3.710 1.604 1.00 93.75 124 THR A CA 1
ATOM 908 C C . THR A 1 124 ? 4.802 4.858 1.464 1.00 93.75 124 THR A C 1
ATOM 910 O O . THR A 1 124 ? 5.083 5.797 0.721 1.00 93.75 124 THR A O 1
ATOM 913 N N . GLY A 1 125 ? 3.692 4.825 2.187 1.00 93.38 125 GLY A N 1
ATOM 914 C CA . GLY A 1 125 ? 2.728 5.911 2.114 1.00 93.38 125 GLY A CA 1
ATOM 915 C C . GLY A 1 125 ? 1.433 5.615 2.835 1.00 93.38 125 GLY A C 1
ATOM 916 O O . GLY A 1 125 ? 1.307 4.625 3.563 1.00 93.38 125 GLY A O 1
ATOM 917 N N . THR A 1 126 ? 0.470 6.487 2.584 1.00 94.25 126 THR A N 1
ATOM 918 C CA . THR A 1 126 ? -0.860 6.431 3.166 1.00 94.25 126 THR A CA 1
ATOM 919 C C . T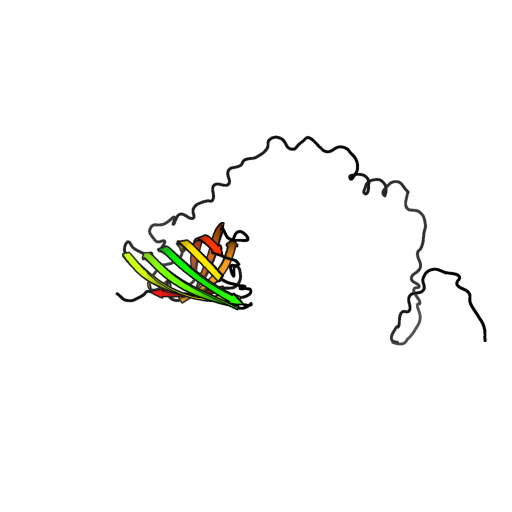HR A 1 126 ? -1.920 6.529 2.082 1.00 94.25 126 THR A C 1
ATOM 921 O O . THR A 1 126 ? -1.685 7.028 0.983 1.00 94.25 126 THR A O 1
ATOM 924 N N . GLY A 1 127 ? -3.112 6.037 2.377 1.00 92.31 127 GLY A N 1
ATOM 925 C CA . GLY A 1 127 ? -4.221 6.078 1.448 1.00 92.31 127 GLY A CA 1
ATOM 926 C C . GLY A 1 127 ? -5.567 6.155 2.136 1.00 92.31 127 GLY A C 1
ATOM 927 O O . GLY A 1 127 ? -5.693 5.917 3.339 1.00 92.31 127 GLY A O 1
ATOM 928 N N . CYS A 1 128 ? -6.569 6.453 1.324 1.00 93.69 128 CYS A N 1
ATOM 929 C CA . CYS A 1 128 ? -7.969 6.408 1.701 1.00 93.69 128 CYS A CA 1
ATOM 930 C C . CYS A 1 128 ? -8.638 5.209 1.053 1.00 93.69 128 CYS A C 1
ATOM 932 O O . CYS A 1 128 ? -8.354 4.863 -0.097 1.00 93.69 128 CYS A O 1
ATOM 934 N N . ILE A 1 129 ? -9.545 4.604 1.804 1.00 94.69 129 ILE A N 1
ATOM 935 C CA . ILE A 1 129 ? -10.380 3.503 1.362 1.00 94.69 129 ILE A CA 1
ATOM 936 C C . ILE A 1 129 ? -11.819 3.989 1.354 1.00 94.69 129 ILE A C 1
ATOM 938 O O . ILE A 1 129 ? -12.380 4.293 2.407 1.00 94.69 129 ILE A O 1
ATOM 942 N N . ARG A 1 130 ? -12.403 4.048 0.163 1.00 93.69 130 ARG A N 1
ATOM 943 C CA . ARG A 1 130 ? -13.792 4.445 -0.065 1.00 93.69 130 ARG A CA 1
ATOM 944 C C . ARG A 1 130 ? -14.651 3.203 -0.294 1.00 93.69 130 ARG A C 1
ATOM 946 O O . ARG A 1 130 ? -14.142 2.130 -0.613 1.00 93.69 130 ARG A O 1
ATOM 953 N N . ASN A 1 131 ? -15.964 3.355 -0.127 1.00 93.00 131 ASN A N 1
ATOM 954 C CA . ASN A 1 131 ? -16.952 2.274 -0.256 1.00 93.00 131 ASN A CA 1
ATOM 955 C C . ASN A 1 131 ? -16.722 1.086 0.701 1.00 93.00 131 ASN A C 1
ATOM 957 O O . ASN A 1 131 ? -17.182 -0.026 0.450 1.00 93.00 131 ASN A O 1
ATOM 961 N N . LEU A 1 132 ? -16.039 1.308 1.828 1.00 92.94 132 LEU A N 1
ATOM 962 C CA . LEU A 1 132 ? -15.831 0.281 2.843 1.00 92.94 132 LEU A CA 1
ATOM 963 C C . LEU A 1 132 ? -16.965 0.309 3.879 1.00 92.94 132 LEU A C 1
ATOM 965 O O . LEU A 1 132 ? -16.859 0.947 4.925 1.00 92.94 132 LEU A O 1
ATOM 969 N N . SER A 1 133 ? -18.069 -0.385 3.597 1.00 90.00 133 SER A N 1
ATOM 970 C CA . SER A 1 133 ? -19.221 -0.447 4.516 1.00 90.00 133 SER A CA 1
ATOM 971 C C . SER A 1 133 ? -19.042 -1.435 5.669 1.00 90.00 133 SER A C 1
ATOM 973 O O . SER A 1 133 ? -19.646 -1.263 6.725 1.00 90.00 133 SER A O 1
ATOM 975 N N . ARG A 1 134 ? -18.248 -2.494 5.478 1.00 92.75 134 ARG A N 1
ATOM 976 C CA . ARG A 1 134 ? -17.947 -3.487 6.516 1.00 92.75 134 ARG A CA 1
ATOM 977 C C . ARG A 1 134 ? -16.467 -3.814 6.480 1.00 92.75 134 ARG A C 1
ATOM 979 O O . ARG A 1 134 ? -15.900 -3.987 5.407 1.00 92.75 134 ARG A O 1
ATOM 986 N N . LEU A 1 135 ? -15.860 -4.018 7.647 1.00 92.50 135 LEU A N 1
ATOM 987 C CA . LEU A 1 135 ? -14.438 -4.361 7.747 1.00 92.50 135 LEU A CA 1
ATOM 988 C C . LEU A 1 135 ? -14.068 -5.625 6.945 1.00 92.50 135 LEU A C 1
ATOM 990 O O . LEU A 1 135 ? -13.009 -5.682 6.333 1.00 92.50 135 LEU A O 1
ATOM 994 N N . VAL A 1 136 ? -14.962 -6.617 6.885 1.00 93.88 136 VAL A N 1
ATOM 995 C CA . VAL A 1 136 ? -14.763 -7.856 6.107 1.00 93.88 136 VAL A CA 1
ATOM 996 C C . VAL A 1 136 ? -14.681 -7.618 4.593 1.00 93.88 136 VAL A C 1
ATOM 998 O O . VAL A 1 136 ? -14.158 -8.454 3.852 1.00 93.88 136 VAL A O 1
ATOM 1001 N N . ASP A 1 137 ? -15.175 -6.479 4.106 1.00 95.44 137 ASP A N 1
ATOM 1002 C CA . ASP A 1 137 ? -15.100 -6.129 2.691 1.00 95.44 137 ASP A CA 1
ATOM 1003 C C . ASP A 1 137 ? -13.712 -5.596 2.301 1.00 95.44 137 ASP A C 1
ATOM 1005 O O . ASP A 1 137 ? -13.365 -5.614 1.123 1.00 95.44 137 ASP A O 1
ATOM 1009 N N . PHE A 1 138 ? -12.875 -5.221 3.278 1.00 96.06 138 PHE A N 1
ATOM 1010 C CA . PHE A 1 138 ? -11.498 -4.802 3.030 1.00 96.06 138 PHE A CA 1
ATOM 1011 C C . PHE A 1 138 ? -10.621 -5.959 2.546 1.00 96.06 138 PHE A C 1
ATOM 1013 O O . PHE A 1 138 ? -9.896 -5.794 1.568 1.00 96.06 138 PHE A O 1
ATOM 1020 N N . GLU A 1 139 ? -10.671 -7.114 3.220 1.00 96.38 139 GLU A N 1
ATOM 1021 C CA . GLU A 1 139 ? -9.813 -8.255 2.887 1.00 96.38 139 GLU A CA 1
ATOM 1022 C C . GLU A 1 139 ? -10.144 -8.798 1.490 1.00 96.38 139 GLU A C 1
ATOM 1024 O O . GLU A 1 139 ? -11.304 -9.088 1.168 1.00 96.38 139 GLU A O 1
ATOM 1029 N N . GLY A 1 140 ? -9.113 -8.949 0.659 1.00 97.00 140 GLY A N 1
ATOM 1030 C CA . GLY A 1 140 ? -9.255 -9.470 -0.693 1.00 97.00 140 GLY A CA 1
ATOM 1031 C C . GLY A 1 140 ? -8.147 -9.042 -1.648 1.00 97.00 140 GLY A C 1
ATOM 1032 O O . GLY A 1 140 ? -7.180 -8.372 -1.283 1.00 97.00 140 GLY A O 1
ATOM 1033 N N . THR A 1 141 ? -8.304 -9.458 -2.904 1.00 97.50 141 THR A N 1
ATOM 1034 C CA . THR A 1 141 ? -7.429 -9.055 -4.006 1.00 97.50 141 THR A CA 1
ATOM 1035 C C . THR A 1 141 ? -7.882 -7.723 -4.581 1.00 97.50 141 THR A C 1
ATOM 1037 O O . THR A 1 141 ? -9.014 -7.601 -5.044 1.00 97.50 141 THR A O 1
ATOM 1040 N N . TYR A 1 142 ? -6.959 -6.773 -4.608 1.00 96.38 142 TYR A N 1
ATOM 1041 C CA . TYR A 1 142 ? -7.072 -5.498 -5.288 1.00 96.38 142 TYR A CA 1
ATOM 1042 C C . TYR A 1 142 ? -6.278 -5.547 -6.590 1.00 96.38 142 TYR A C 1
ATOM 1044 O O . TYR A 1 142 ? -5.183 -6.118 -6.634 1.00 96.38 142 TYR A O 1
ATOM 1052 N N . TRP A 1 143 ? -6.812 -4.949 -7.647 1.00 94.81 143 TRP A N 1
ATOM 1053 C CA . TRP A 1 143 ? -6.105 -4.725 -8.904 1.00 94.81 143 TRP A CA 1
ATOM 1054 C C . TRP A 1 143 ? -5.931 -3.233 -9.147 1.00 94.81 143 TRP A C 1
ATOM 1056 O O . TRP A 1 143 ? -6.789 -2.423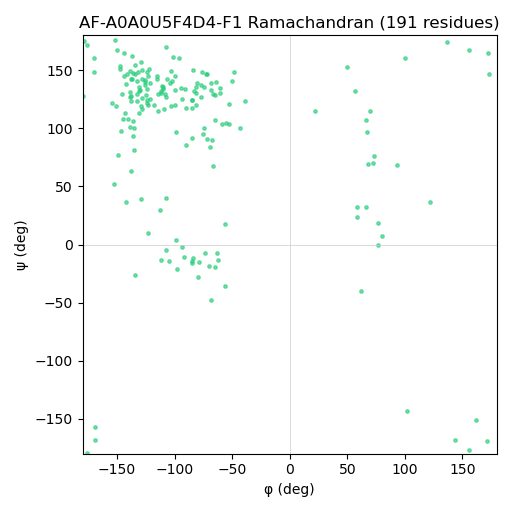 -8.800 1.00 94.81 143 TRP A O 1
ATOM 1066 N N . THR A 1 144 ? -4.805 -2.866 -9.748 1.00 92.12 144 THR A N 1
ATOM 1067 C CA . THR A 1 144 ? -4.539 -1.477 -10.127 1.00 92.12 144 THR A CA 1
ATOM 1068 C C . THR A 1 144 ? -5.495 -1.039 -11.232 1.00 92.12 144 THR A C 1
ATOM 1070 O O . THR A 1 144 ? -5.617 -1.717 -12.251 1.00 92.12 144 THR A O 1
ATOM 1073 N N . ILE A 1 145 ? -6.150 0.102 -11.027 1.00 92.12 145 ILE A N 1
ATOM 1074 C CA . ILE A 1 145 ? -6.997 0.767 -12.028 1.00 92.12 145 ILE A CA 1
ATOM 1075 C C . ILE A 1 145 ? -6.396 2.095 -12.505 1.00 92.12 145 ILE A C 1
ATOM 1077 O O . ILE A 1 145 ? -6.816 2.635 -13.524 1.00 92.12 145 ILE A O 1
ATOM 1081 N N . GLY A 1 146 ? -5.383 2.607 -11.806 1.00 87.12 146 GLY A N 1
ATOM 1082 C CA . GLY A 1 146 ? -4.626 3.786 -12.207 1.00 87.12 146 GLY A CA 1
ATOM 1083 C C . GLY A 1 146 ? -3.466 4.062 -11.259 1.00 87.12 146 GLY A C 1
ATOM 1084 O O . GLY A 1 146 ? -3.341 3.430 -10.210 1.00 87.12 146 GLY A O 1
ATOM 1085 N N . GLY A 1 147 ? -2.616 5.010 -11.627 1.00 83.19 147 GLY A N 1
ATOM 1086 C CA . GLY A 1 147 ? -1.490 5.431 -10.807 1.00 83.19 147 GLY A CA 1
ATOM 1087 C C . GLY A 1 147 ? -0.370 6.054 -11.624 1.00 83.19 147 GLY A C 1
ATOM 1088 O O . GLY A 1 147 ? -0.335 5.953 -12.851 1.00 83.19 147 GLY A O 1
ATOM 1089 N N . ASP A 1 148 ? 0.550 6.686 -10.916 1.00 78.19 148 ASP A N 1
ATOM 1090 C CA . ASP A 1 148 ? 1.723 7.353 -11.443 1.00 78.19 148 ASP A CA 1
ATOM 1091 C C . ASP A 1 148 ? 2.900 7.167 -10.482 1.00 78.19 148 ASP A C 1
ATOM 1093 O O . ASP A 1 148 ? 2.751 7.093 -9.260 1.00 78.19 148 ASP A O 1
ATOM 1097 N N . VAL A 1 149 ? 4.099 7.050 -11.048 1.00 74.00 149 VAL A N 1
ATOM 1098 C CA . VAL A 1 149 ? 5.337 7.056 -10.276 1.00 74.00 149 VAL A CA 1
ATOM 1099 C C . VAL A 1 149 ? 6.402 7.819 -11.045 1.00 74.00 149 VAL A C 1
ATOM 1101 O O . VAL A 1 149 ? 6.536 7.667 -12.262 1.00 74.00 149 VAL A O 1
ATOM 1104 N N . ALA A 1 150 ? 7.178 8.636 -10.340 1.00 71.31 150 ALA A N 1
ATOM 1105 C CA . ALA A 1 150 ? 8.330 9.294 -10.939 1.00 71.31 150 ALA A CA 1
ATOM 1106 C C . ALA A 1 150 ? 9.433 8.272 -11.287 1.00 71.31 150 ALA A C 1
ATOM 1108 O O . ALA A 1 150 ? 9.732 7.354 -10.516 1.00 71.31 150 ALA A O 1
ATOM 1109 N N . VAL A 1 151 ? 10.058 8.443 -12.456 1.00 67.25 151 VAL A N 1
ATOM 1110 C CA . VAL A 1 151 ? 11.178 7.606 -12.915 1.00 67.25 151 VAL A CA 1
ATOM 1111 C C . VAL A 1 151 ? 12.352 7.723 -11.938 1.00 67.25 151 VAL A C 1
ATOM 1113 O O . VAL A 1 151 ? 12.770 8.828 -11.608 1.00 67.25 151 VAL A O 1
ATOM 1116 N N . GLY A 1 152 ? 12.905 6.586 -11.505 1.00 66.88 152 GLY A N 1
ATOM 1117 C CA . GLY A 1 152 ? 14.023 6.544 -10.550 1.00 66.88 152 GLY A CA 1
ATOM 1118 C C . GLY A 1 152 ? 13.619 6.728 -9.081 1.00 66.88 152 GLY A C 1
ATOM 1119 O O . GLY A 1 152 ? 14.488 6.822 -8.215 1.00 66.88 152 GLY A O 1
ATOM 1120 N N . GLY A 1 153 ? 12.316 6.749 -8.792 1.00 81.12 153 GLY A N 1
ATOM 1121 C CA . GLY A 1 153 ? 11.774 7.015 -7.465 1.00 81.12 153 GLY A CA 1
ATOM 1122 C C . GLY A 1 153 ? 11.290 8.456 -7.319 1.00 81.12 153 GLY A C 1
ATOM 1123 O O . GLY A 1 153 ? 11.639 9.346 -8.089 1.00 81.12 153 GLY A O 1
ATOM 1124 N N . GLY A 1 154 ? 10.438 8.683 -6.329 1.00 85.81 154 GLY A N 1
ATOM 1125 C CA . GLY A 1 154 ? 9.722 9.941 -6.151 1.00 85.81 154 GLY A CA 1
ATOM 1126 C C . GLY A 1 154 ? 8.308 9.718 -5.629 1.00 85.81 154 GLY A C 1
ATOM 1127 O O . GLY A 1 154 ? 7.988 8.613 -5.170 1.00 85.81 154 GLY A O 1
ATOM 1128 N N . PRO A 1 155 ? 7.472 10.763 -5.648 1.00 87.88 155 PRO A N 1
ATOM 1129 C CA . PRO A 1 155 ? 6.055 10.638 -5.349 1.00 87.88 155 PRO A CA 1
ATOM 1130 C C . PRO A 1 155 ? 5.422 9.500 -6.155 1.00 87.88 155 PRO A C 1
ATOM 1132 O O . PRO A 1 155 ? 5.776 9.271 -7.315 1.00 87.88 155 PRO A O 1
ATOM 1135 N N . ALA A 1 156 ? 4.532 8.768 -5.498 1.00 86.25 156 ALA A N 1
ATOM 1136 C CA . ALA A 1 156 ? 3.820 7.634 -6.057 1.00 86.25 156 ALA A CA 1
ATOM 1137 C C . ALA A 1 156 ? 2.333 7.769 -5.729 1.00 86.25 156 ALA A C 1
ATOM 1139 O O . ALA A 1 156 ? 1.972 7.865 -4.554 1.00 86.25 156 ALA A O 1
ATOM 1140 N N . GLY A 1 157 ? 1.489 7.760 -6.754 1.00 88.06 157 GLY A N 1
ATOM 1141 C CA . GLY A 1 157 ? 0.039 7.656 -6.643 1.00 88.06 157 GLY A CA 1
ATOM 1142 C C . GLY A 1 157 ? -0.416 6.315 -7.202 1.00 88.06 157 GLY A C 1
ATOM 1143 O O . GLY A 1 157 ? 0.015 5.924 -8.280 1.00 88.06 157 GLY A O 1
ATOM 1144 N N . ILE A 1 158 ? -1.263 5.572 -6.493 1.00 89.19 158 ILE A N 1
ATOM 1145 C CA . ILE A 1 158 ? -1.825 4.311 -7.000 1.00 89.19 158 ILE A CA 1
ATOM 1146 C C . ILE A 1 158 ? -3.297 4.245 -6.619 1.00 89.19 158 ILE A C 1
ATOM 1148 O O . ILE A 1 158 ? -3.653 4.453 -5.462 1.00 89.19 158 ILE A O 1
ATOM 1152 N N . VAL A 1 159 ? -4.155 3.921 -7.579 1.00 92.12 159 VAL A N 1
ATOM 1153 C CA . VAL A 1 159 ? -5.575 3.657 -7.352 1.00 92.12 159 VAL A CA 1
ATOM 1154 C C . VAL A 1 159 ? -5.855 2.194 -7.662 1.00 92.12 159 VAL A C 1
ATOM 1156 O O . VAL A 1 159 ? -5.463 1.672 -8.710 1.00 92.12 159 VAL A O 1
ATOM 1159 N N . MET A 1 160 ? -6.513 1.518 -6.730 1.00 94.50 160 MET A N 1
ATOM 1160 C CA . MET A 1 160 ? -6.826 0.099 -6.808 1.00 94.50 160 MET A CA 1
ATOM 1161 C C . MET A 1 160 ? -8.274 -0.159 -6.414 1.00 94.50 160 MET A C 1
ATOM 1163 O O . MET A 1 160 ? -8.842 0.583 -5.619 1.00 94.50 160 MET A O 1
ATOM 1167 N N . GLU A 1 161 ? -8.832 -1.252 -6.916 1.00 95.81 161 GLU A N 1
ATOM 1168 C CA . GLU A 1 161 ? -10.198 -1.684 -6.616 1.00 95.81 161 GLU A CA 1
ATOM 1169 C C . GLU A 1 161 ? -10.218 -3.191 -6.341 1.00 95.81 161 GLU A C 1
ATOM 1171 O O . GLU A 1 161 ? -9.410 -3.936 -6.904 1.00 95.81 161 GLU A O 1
ATOM 1176 N N . ASN A 1 162 ? -11.116 -3.646 -5.464 1.00 97.31 162 ASN A N 1
ATOM 1177 C CA . ASN A 1 162 ? -11.370 -5.069 -5.237 1.00 97.31 162 ASN A CA 1
ATOM 1178 C C . ASN A 1 162 ? -12.723 -5.527 -5.814 1.00 97.31 162 ASN A C 1
ATOM 1180 O O . ASN A 1 162 ? -13.599 -4.734 -6.140 1.00 97.31 162 ASN A O 1
ATOM 1184 N N . ALA A 1 163 ? -12.950 -6.844 -5.847 1.00 96.81 163 ALA A N 1
ATOM 1185 C CA . ALA A 1 163 ? -14.192 -7.438 -6.367 1.00 96.81 163 ALA A CA 1
ATOM 1186 C C . ALA A 1 163 ? -15.473 -7.087 -5.595 1.00 96.81 163 ALA A C 1
ATOM 1188 O O . ALA A 1 163 ? -16.564 -7.444 -6.032 1.00 96.81 163 ALA A O 1
ATOM 1189 N N . LYS A 1 164 ? -15.353 -6.416 -4.449 1.00 96.56 164 LYS A N 1
ATOM 1190 C CA . LYS A 1 164 ? -16.471 -5.967 -3.618 1.00 96.56 164 LYS A CA 1
ATOM 1191 C C . LYS A 1 164 ? -16.795 -4.483 -3.858 1.00 96.56 164 LYS A C 1
ATOM 1193 O O . LYS A 1 164 ? -17.665 -3.953 -3.176 1.00 96.56 164 LYS A O 1
ATOM 1198 N N . GLY A 1 165 ? -16.117 -3.823 -4.805 1.00 95.00 165 GLY A N 1
ATOM 1199 C CA . GLY A 1 165 ? -16.305 -2.403 -5.121 1.00 95.00 165 GLY A CA 1
ATOM 1200 C C . GLY A 1 165 ? -15.660 -1.452 -4.109 1.00 95.00 165 GLY A C 1
ATOM 1201 O O . GLY A 1 165 ? -16.052 -0.287 -4.029 1.00 95.00 165 GLY A O 1
ATOM 1202 N N . VAL A 1 166 ? -14.711 -1.950 -3.309 1.00 96.12 166 VAL A N 1
ATOM 1203 C CA . VAL A 1 166 ? -13.920 -1.127 -2.391 1.00 96.12 166 VAL A CA 1
ATOM 1204 C C . VAL A 1 166 ? -12.790 -0.477 -3.177 1.00 96.12 166 VAL A C 1
ATOM 1206 O O . VAL A 1 166 ? -11.935 -1.168 -3.735 1.00 96.12 166 VAL A O 1
ATOM 1209 N N . ASP A 1 167 ? -12.778 0.852 -3.169 1.00 94.81 167 ASP A N 1
ATOM 1210 C CA . ASP A 1 167 ? -11.761 1.664 -3.824 1.00 94.81 167 ASP A CA 1
ATOM 1211 C C . ASP A 1 167 ? -10.668 2.044 -2.830 1.00 94.81 167 ASP A C 1
ATOM 1213 O O . ASP A 1 167 ? -10.949 2.537 -1.738 1.00 94.81 167 ASP A O 1
ATOM 1217 N N . MET A 1 168 ? -9.412 1.918 -3.237 1.00 94.06 168 MET A N 1
ATOM 1218 C CA . MET A 1 168 ? -8.258 2.358 -2.467 1.00 94.06 168 MET A CA 1
ATOM 1219 C C . MET A 1 168 ? -7.429 3.335 -3.293 1.00 94.06 168 MET A C 1
ATOM 1221 O O . MET A 1 168 ? -6.905 2.982 -4.345 1.00 94.06 168 MET A O 1
ATOM 1225 N N . SER A 1 169 ? -7.270 4.557 -2.795 1.00 92.56 169 SER A N 1
ATOM 1226 C CA . SER A 1 169 ? -6.364 5.561 -3.356 1.00 92.56 169 SER A CA 1
ATOM 1227 C C . SER A 1 169 ? -5.186 5.749 -2.415 1.00 92.56 169 SER A C 1
ATOM 1229 O O . SER A 1 169 ? -5.356 6.191 -1.279 1.00 92.56 169 SER A O 1
ATOM 1231 N N . PHE A 1 170 ? -4.000 5.413 -2.892 1.00 91.38 170 PHE A N 1
ATOM 1232 C CA . PHE A 1 170 ? -2.751 5.445 -2.159 1.00 91.38 170 PHE A CA 1
ATOM 1233 C C . PHE A 1 170 ? -1.857 6.563 -2.689 1.00 91.38 170 PHE A C 1
ATOM 1235 O O . PHE A 1 170 ? -1.698 6.726 -3.897 1.00 91.38 170 PHE A O 1
ATOM 1242 N N . SER A 1 171 ? -1.248 7.306 -1.772 1.00 90.19 171 SER A N 1
ATOM 1243 C CA . SER A 1 171 ? -0.260 8.339 -2.052 1.00 90.19 171 SER A CA 1
ATOM 1244 C C . SER A 1 171 ? 0.960 8.126 -1.168 1.00 90.19 171 SER A C 1
ATOM 1246 O O . SER A 1 171 ? 0.858 7.905 0.040 1.00 90.19 171 SER A O 1
ATOM 1248 N N . GLY A 1 172 ? 2.140 8.182 -1.758 1.00 90.81 172 GLY A N 1
ATOM 1249 C CA . GLY A 1 172 ? 3.352 7.871 -1.031 1.00 90.81 172 GLY A CA 1
ATOM 1250 C C . GLY A 1 172 ? 4.605 8.231 -1.789 1.00 90.81 172 GLY A C 1
ATOM 1251 O O . GLY A 1 172 ? 4.617 9.081 -2.676 1.00 90.81 172 GLY A O 1
ATOM 1252 N N . HIS A 1 173 ? 5.675 7.555 -1.409 1.00 91.31 173 HIS A N 1
ATOM 1253 C CA . HIS A 1 173 ? 6.985 7.708 -1.993 1.00 91.31 173 HIS A CA 1
ATOM 1254 C C . HIS A 1 173 ? 7.513 6.331 -2.389 1.00 91.31 173 HIS A C 1
ATOM 1256 O O . HIS A 1 173 ? 7.543 5.403 -1.575 1.00 91.31 173 HIS A O 1
ATOM 1262 N N . ALA A 1 174 ? 7.913 6.203 -3.650 1.00 89.50 174 ALA A N 1
ATOM 1263 C CA . ALA A 1 174 ? 8.635 5.056 -4.166 1.00 89.50 174 ALA A CA 1
ATOM 1264 C C . ALA A 1 174 ? 10.134 5.362 -4.255 1.00 89.50 174 ALA A C 1
ATOM 1266 O O . ALA A 1 174 ? 10.535 6.474 -4.592 1.00 89.50 174 ALA A O 1
ATOM 1267 N N . SER A 1 175 ? 10.966 4.360 -3.999 1.00 89.62 175 SER A N 1
ATOM 1268 C CA . SER A 1 175 ? 12.414 4.403 -4.221 1.00 89.62 175 SER A CA 1
ATOM 1269 C C . SER A 1 175 ? 12.893 3.059 -4.752 1.00 89.62 175 SER A C 1
ATOM 1271 O O . SER A 1 175 ? 12.339 2.021 -4.394 1.00 89.62 175 SER A O 1
ATOM 1273 N N . GLY A 1 176 ? 13.916 3.068 -5.602 1.00 84.88 176 GLY A N 1
ATOM 1274 C CA . GLY A 1 176 ? 14.476 1.853 -6.187 1.00 84.88 176 GLY A CA 1
ATOM 1275 C C . GLY A 1 176 ? 14.774 2.001 -7.669 1.00 84.88 176 GLY A C 1
ATOM 1276 O O . GLY A 1 176 ? 14.457 3.015 -8.287 1.00 84.88 176 GLY A O 1
ATOM 1277 N N . ALA A 1 177 ? 15.394 0.968 -8.235 1.00 75.69 177 ALA A N 1
ATOM 1278 C CA . ALA A 1 177 ? 15.792 0.963 -9.640 1.00 75.69 177 ALA A CA 1
ATOM 1279 C C . ALA A 1 177 ? 14.589 0.886 -10.599 1.00 75.69 177 ALA A C 1
ATOM 1281 O O . ALA A 1 177 ? 14.731 1.212 -11.775 1.00 75.69 177 ALA A O 1
ATOM 1282 N N . HIS A 1 178 ? 13.421 0.454 -10.104 1.00 72.88 178 HIS A N 1
ATOM 1283 C CA . HIS A 1 178 ? 12.219 0.210 -10.901 1.00 72.88 178 HIS A CA 1
ATOM 1284 C C . HIS A 1 178 ? 10.984 -0.034 -10.025 1.00 72.88 178 HIS A C 1
ATOM 1286 O O . HIS A 1 178 ? 11.121 -0.678 -8.993 1.00 72.88 178 HIS A O 1
ATOM 1292 N N . LEU A 1 179 ? 9.783 0.349 -10.474 1.00 67.06 179 LEU A N 1
ATOM 1293 C CA . LEU A 1 179 ? 8.511 -0.051 -9.853 1.00 67.06 179 LEU A CA 1
ATOM 1294 C C . LEU A 1 179 ? 7.513 -0.573 -10.906 1.00 67.06 179 LEU A C 1
ATOM 1296 O O . LEU A 1 179 ? 7.300 0.076 -11.932 1.00 67.06 179 LEU A O 1
ATOM 1300 N N . SER A 1 180 ? 6.872 -1.722 -10.661 1.00 60.75 180 SER A N 1
ATOM 1301 C CA . SER A 1 180 ? 5.783 -2.250 -11.499 1.00 60.75 180 SER A CA 1
ATOM 1302 C C . SER A 1 180 ? 4.505 -1.412 -11.319 1.00 60.75 180 SER A C 1
ATOM 1304 O O . SER A 1 180 ? 3.680 -1.687 -10.450 1.00 60.75 180 SER A O 1
ATOM 1306 N N . GLY A 1 181 ? 4.323 -0.376 -12.142 1.00 60.94 181 GLY A N 1
ATOM 1307 C CA . GLY A 1 181 ? 3.328 0.673 -11.876 1.00 60.94 181 GLY A CA 1
ATOM 1308 C C . GLY A 1 181 ? 1.927 0.553 -12.494 1.00 60.94 181 GLY A C 1
ATOM 1309 O O . GLY A 1 181 ? 1.131 1.450 -12.261 1.00 60.94 181 GLY A O 1
ATOM 1310 N N . GLN A 1 182 ? 1.586 -0.458 -13.305 1.00 64.81 182 GLN A N 1
ATOM 1311 C CA . GLN A 1 182 ? 0.332 -0.384 -14.097 1.00 64.81 182 GLN A CA 1
ATOM 1312 C C . GLN A 1 182 ? -0.539 -1.644 -14.091 1.00 64.81 182 GLN A C 1
ATOM 1314 O O . GLN A 1 182 ? -1.750 -1.549 -14.254 1.00 64.81 182 GLN A O 1
ATOM 1319 N N . ILE A 1 183 ? 0.042 -2.829 -13.888 1.00 73.69 183 ILE A N 1
ATOM 1320 C CA . ILE A 1 183 ? -0.706 -4.093 -13.890 1.00 73.69 183 ILE A CA 1
ATOM 1321 C C . ILE A 1 183 ? -0.240 -4.916 -12.694 1.00 73.69 183 ILE A C 1
ATOM 1323 O O . ILE A 1 183 ? 0.616 -5.790 -12.830 1.00 73.69 183 ILE A O 1
ATOM 1327 N N . SER A 1 184 ? -0.781 -4.612 -11.514 1.00 87.25 184 SER A N 1
ATOM 1328 C CA . SER A 1 184 ? -0.508 -5.378 -10.298 1.00 87.25 184 SER A CA 1
ATOM 1329 C C . SER A 1 184 ? -1.787 -5.936 -9.683 1.00 87.25 184 SER A C 1
ATOM 1331 O O . SER A 1 184 ? -2.877 -5.378 -9.839 1.00 87.25 184 SER A O 1
ATOM 1333 N N . ARG A 1 185 ? -1.642 -7.073 -9.000 1.00 94.12 185 ARG A N 1
ATOM 1334 C CA . ARG A 1 185 ? -2.657 -7.661 -8.130 1.00 94.12 185 ARG A CA 1
ATOM 1335 C C . ARG A 1 185 ? -2.064 -7.863 -6.751 1.00 94.12 185 ARG A C 1
ATOM 1337 O O . ARG A 1 185 ? -1.089 -8.599 -6.604 1.00 94.12 185 ARG A O 1
ATOM 1344 N N . LEU A 1 186 ? -2.681 -7.248 -5.752 1.00 94.88 186 LEU A N 1
ATOM 1345 C CA . LEU A 1 186 ? -2.244 -7.285 -4.364 1.00 94.88 186 LEU A CA 1
ATOM 1346 C C . LEU A 1 186 ? -3.357 -7.866 -3.495 1.00 94.88 186 LEU A C 1
ATOM 1348 O O . LEU A 1 186 ? -4.487 -7.398 -3.517 1.00 94.88 186 LEU A O 1
ATOM 1352 N N . TYR A 1 187 ? -3.048 -8.911 -2.741 1.00 97.31 187 TYR A N 1
ATOM 1353 C CA . TYR A 1 187 ? -3.910 -9.467 -1.711 1.00 97.31 187 TYR A CA 1
ATOM 1354 C C . TYR A 1 187 ? -3.613 -8.780 -0.383 1.00 97.31 187 TYR A C 1
ATOM 1356 O O . TYR A 1 187 ? -2.503 -8.902 0.142 1.00 97.31 187 TYR A O 1
ATOM 1364 N N . PHE A 1 188 ? -4.611 -8.087 0.151 1.00 97.12 188 PHE A N 1
ATOM 1365 C CA . PHE A 1 188 ? -4.565 -7.466 1.467 1.00 97.12 188 PHE A CA 1
ATOM 1366 C C . PHE A 1 188 ? -5.292 -8.353 2.467 1.00 97.12 188 PHE A C 1
ATOM 1368 O O . PHE A 1 188 ? -6.407 -8.801 2.198 1.00 97.12 188 PHE A O 1
ATOM 1375 N N . LYS A 1 189 ? -4.664 -8.584 3.618 1.00 96.81 189 LYS A N 1
ATOM 1376 C CA . LYS A 1 189 ? -5.185 -9.412 4.704 1.00 96.81 189 LYS A CA 1
ATOM 1377 C C . LYS A 1 189 ? -5.136 -8.646 6.021 1.00 96.81 189 LYS A C 1
ATOM 1379 O O . LYS A 1 189 ? -4.162 -7.939 6.263 1.00 96.81 189 LYS A O 1
ATOM 1384 N N . ILE A 1 190 ? -6.148 -8.823 6.870 1.00 96.56 190 ILE A N 1
ATOM 1385 C CA . ILE A 1 190 ? -6.096 -8.375 8.266 1.00 96.56 190 ILE A CA 1
ATOM 1386 C C . ILE A 1 190 ? -5.407 -9.461 9.094 1.00 96.56 190 ILE A C 1
ATOM 1388 O O . ILE A 1 190 ? -5.807 -10.627 9.071 1.00 96.56 190 ILE A O 1
ATOM 1392 N N . ASP A 1 191 ? -4.348 -9.087 9.803 1.00 93.62 191 ASP A N 1
ATOM 1393 C CA . ASP A 1 191 ? -3.648 -10.001 10.694 1.00 93.62 191 ASP A CA 1
ATOM 1394 C C . ASP A 1 191 ? -4.419 -10.111 12.020 1.00 93.62 191 ASP A C 1
ATOM 1396 O O . ASP A 1 191 ? -4.955 -9.128 12.537 1.00 93.62 191 ASP A O 1
ATOM 1400 N N . ALA A 1 192 ? -4.516 -11.332 12.551 1.00 80.69 192 ALA A N 1
ATOM 1401 C CA . ALA A 1 192 ? -5.107 -11.564 13.864 1.00 80.69 192 ALA A CA 1
ATOM 1402 C C . ALA A 1 192 ? -4.158 -11.065 14.966 1.00 80.69 192 ALA A C 1
ATOM 1404 O O . ALA A 1 192 ? -2.936 -11.131 14.804 1.00 80.69 192 ALA A O 1
ATOM 1405 N N . PHE A 1 193 ? -4.742 -10.566 16.056 1.00 56.19 193 PHE A N 1
ATOM 1406 C CA . PHE A 1 193 ? -4.030 -10.108 17.250 1.00 56.19 193 PHE A CA 1
ATOM 1407 C C . PHE A 1 193 ? -3.557 -11.273 18.120 1.00 56.19 193 PHE A C 1
ATOM 1409 O O . PHE A 1 193 ? -4.295 -12.284 18.198 1.00 56.19 193 PHE A O 1
#

Solvent-accessible surface area (backbone atoms only — not comparable to full-atom values): 11694 Å² total; per-residue (Å²): 132,91,80,90,83,90,79,92,78,86,84,85,84,90,81,90,82,87,89,81,88,81,88,89,80,89,80,76,95,77,85,81,86,83,88,80,67,93,75,65,74,67,75,80,77,67,89,84,73,88,86,87,82,87,86,90,75,89,83,75,92,67,77,76,69,76,74,72,79,66,60,88,45,92,66,36,27,38,37,38,42,43,36,40,36,42,24,72,54,49,22,44,33,40,35,42,36,38,40,36,49,89,92,41,78,41,48,28,40,37,38,38,33,25,49,69,10,53,49,40,24,38,39,40,38,40,29,27,26,40,73,50,87,46,78,78,63,65,51,43,57,28,36,48,79,48,56,50,66,45,84,72,33,37,61,26,39,40,31,30,39,30,96,77,64,31,37,36,43,36,44,34,40,33,42,38,76,33,73,49,66,69,52,34,42,39,38,38,40,74,55,84,132

Secondary structure (DSSP, 8-state):
-----------------------------------S-TTSTTSSS-SSSS---S--S-S-------------STTSEEEEEEEEEEEEEEEEEEEEEEEEETTEEEEEEEEEEEEEEEEEEEEEEEEEEES--SGGGTSEEEEEEEEEE-TTSEEEEEEEEETT--EEEEEEEEEES----SSEEEEEEEPP-

Organism: NCBI:txid431306

Nearest PDB structures (foldseek):
  4csb-assembly1_A  TM=5.619E-01  e=4.130E-04  Prescottella equi 103S
  4egd-assembly1_A  TM=2.516E-01  e=8.192E-01  Staphylococcus aureus subsp. aureus NCTC 8325
  4bcl-assembly1_A  TM=2.317E-01  e=2.929E+00  Prosthecochloris aestuarii
  4y25-assembly1_A  TM=2.750E-01  e=7.712E+00  Escherichia coli K-12

pLDDT: mean 72.16, std 23.97, range [28.7, 97.5]

Radius of gyration: 30.89 Å; Cα contacts (8 Å, |Δi|>4): 370; chains: 1; bounding box: 58×50×87 Å

Foldseek 3Di:
DDDDDDDDDDDDDDDDDDDDDDDDDDPDPDDDDDDDDPPPPVPPPPPPDDDPDDDPDDDDPPVPPVPPPPQPDLQKKKKWKKKKWADDQKIKMWIWIWIQGNNDIFIKIKIWIFGDGDGMKMKTWMKIKPPCPDPVLPFFKKWWPDWDADQQKDWIWTWIAGPSGIIIIIITIMHDNDDRHHTIIMGMDTDDD

Mean predicted aligned error: 16.95 Å

Sequence (193 aa):
MSGMLIIPHVGAKIRICHKVSALPFCAFHDMSISSLSRRLAVLFMSFFRSGIVSLFVASALTSQAMAKTECNTASDGQIEISMSEVGVAVGYMWGRGTLTYGGQRYPISVKGGGAFALGGAKVTGTGCIRNLSRLVDFEGTYWTIGGDVAVGGGPAGIVMENAKGVDMSFSGHASGAHLSGQISRLYFKIDAF